Protein AF-A0A7J0E8L2-F1 (afdb_monomer_lite)

Organism: NCBI:txid165716

Structure (mmCIF, N/CA/C/O backbone):
data_AF-A0A7J0E8L2-F1
#
_entry.id   AF-A0A7J0E8L2-F1
#
loop_
_atom_site.group_PDB
_atom_site.id
_atom_site.type_symbol
_atom_site.label_atom_id
_atom_site.label_alt_id
_atom_site.label_comp_id
_atom_site.label_asym_id
_atom_site.label_entity_id
_atom_site.label_seq_id
_atom_site.pdbx_PDB_ins_code
_atom_site.Cartn_x
_atom_site.Cartn_y
_atom_site.Cartn_z
_atom_site.occupancy
_atom_site.B_iso_or_equiv
_atom_site.auth_seq_id
_atom_site.auth_comp_id
_atom_site.auth_asym_id
_atom_site.auth_atom_id
_atom_site.pdbx_PDB_model_num
ATOM 1 N N . MET A 1 1 ? 2.599 -54.108 29.014 1.00 41.62 1 MET A N 1
ATOM 2 C CA . MET A 1 1 ? 2.927 -55.152 28.022 1.00 41.62 1 MET A CA 1
ATOM 3 C C . MET A 1 1 ? 2.814 -54.534 26.643 1.00 41.62 1 MET A C 1
ATOM 5 O O . MET A 1 1 ? 1.719 -54.238 26.191 1.00 41.62 1 MET A O 1
ATOM 9 N N . THR A 1 2 ? 3.959 -54.225 26.049 1.00 40.72 2 THR A N 1
ATOM 10 C CA . THR A 1 2 ? 4.121 -53.669 24.706 1.00 40.72 2 THR A CA 1
ATOM 11 C C . THR A 1 2 ? 3.872 -54.761 23.669 1.00 40.72 2 THR A C 1
ATOM 13 O O . THR A 1 2 ? 4.529 -55.797 23.696 1.00 40.72 2 THR A O 1
ATOM 16 N N . THR A 1 3 ? 2.937 -54.540 22.747 1.00 47.50 3 THR A N 1
ATOM 17 C CA . THR A 1 3 ? 2.797 -55.366 21.542 1.00 47.50 3 THR A CA 1
ATOM 18 C C . THR A 1 3 ? 2.903 -54.466 20.319 1.00 47.50 3 THR A C 1
ATOM 20 O O . THR A 1 3 ? 2.116 -53.550 20.103 1.00 47.50 3 THR A O 1
ATOM 23 N N . VAL A 1 4 ? 3.976 -54.701 19.570 1.00 41.53 4 VAL A N 1
ATOM 24 C CA . VAL A 1 4 ? 4.280 -54.110 18.271 1.00 41.53 4 VAL A CA 1
ATOM 25 C C . VAL A 1 4 ? 3.531 -54.927 17.225 1.00 41.53 4 VAL A C 1
ATOM 27 O O . VAL A 1 4 ? 3.753 -56.131 17.127 1.00 41.53 4 VAL A O 1
ATOM 30 N N . VAL A 1 5 ? 2.677 -54.285 16.429 1.00 46.22 5 VAL A N 1
ATOM 31 C CA . VAL A 1 5 ? 2.064 -54.904 15.247 1.00 46.22 5 VAL A CA 1
ATOM 32 C C . VAL A 1 5 ? 2.490 -54.101 14.026 1.00 46.22 5 VAL A C 1
ATOM 34 O O . VAL A 1 5 ? 2.124 -52.942 13.853 1.00 46.22 5 VAL A O 1
ATOM 37 N N . ARG A 1 6 ? 3.332 -54.731 13.206 1.00 49.03 6 ARG A N 1
ATOM 38 C CA . ARG A 1 6 ? 3.796 -54.246 11.907 1.00 49.03 6 ARG A CA 1
ATOM 39 C C . ARG A 1 6 ? 2.793 -54.747 10.863 1.00 49.03 6 ARG A C 1
ATOM 41 O O . ARG A 1 6 ? 2.625 -55.956 10.735 1.00 49.03 6 ARG A O 1
ATOM 48 N N . ALA A 1 7 ? 2.144 -53.843 10.133 1.00 41.50 7 ALA A N 1
ATOM 49 C CA . ALA A 1 7 ? 1.319 -54.186 8.976 1.00 41.50 7 ALA A CA 1
ATOM 50 C C . ALA A 1 7 ? 1.985 -53.646 7.705 1.00 41.50 7 ALA A C 1
ATOM 52 O O . ALA A 1 7 ? 2.294 -52.462 7.594 1.00 41.50 7 ALA A O 1
ATOM 53 N N . MET A 1 8 ? 2.246 -54.565 6.785 1.00 38.81 8 MET A N 1
ATOM 54 C CA . MET A 1 8 ? 2.852 -54.396 5.471 1.00 38.81 8 MET A CA 1
ATOM 55 C C . MET A 1 8 ? 1.867 -55.005 4.474 1.00 38.81 8 MET A C 1
ATOM 57 O O . MET A 1 8 ? 1.423 -56.121 4.734 1.00 38.81 8 MET A O 1
ATOM 61 N N . ASN A 1 9 ? 1.519 -54.267 3.412 1.00 37.97 9 ASN A N 1
ATOM 62 C CA . ASN A 1 9 ? 0.952 -54.705 2.117 1.00 37.97 9 ASN A CA 1
ATOM 63 C C . ASN A 1 9 ? 0.169 -53.540 1.485 1.00 37.97 9 ASN A C 1
ATOM 65 O O . ASN A 1 9 ? -0.407 -52.742 2.210 1.00 37.97 9 ASN A O 1
ATOM 69 N N . THR A 1 10 ? 0.023 -53.347 0.178 1.00 39.06 10 THR A N 1
ATOM 70 C CA . THR A 1 10 ? 0.635 -53.842 -1.069 1.00 39.06 10 THR A CA 1
ATOM 71 C C . THR A 1 10 ? 0.056 -52.932 -2.157 1.00 39.06 10 THR A C 1
ATOM 73 O O . THR A 1 10 ? -1.049 -52.412 -2.013 1.00 39.06 10 THR A O 1
ATOM 76 N N . CYS A 1 11 ? 0.792 -52.750 -3.248 1.00 37.44 11 CYS A N 1
ATOM 77 C CA . CYS A 1 11 ? 0.349 -52.025 -4.434 1.00 37.44 11 CYS A CA 1
ATOM 78 C C . CYS A 1 11 ? -0.888 -52.663 -5.092 1.00 37.44 11 CYS A C 1
ATOM 80 O O . CYS A 1 11 ? -0.949 -53.883 -5.235 1.00 37.44 11 CYS A O 1
ATOM 82 N N . SER A 1 12 ? -1.786 -51.834 -5.629 1.00 41.59 12 SER A N 1
ATOM 83 C CA . SER A 1 12 ? -2.696 -52.227 -6.710 1.00 41.59 12 SER A CA 1
ATOM 84 C C . SER A 1 12 ? -2.941 -51.046 -7.648 1.00 41.59 12 SER A C 1
ATOM 86 O O . SER A 1 12 ? -3.628 -50.083 -7.315 1.00 41.59 12 SER A O 1
ATOM 88 N N . ILE A 1 13 ? -2.335 -51.157 -8.829 1.00 40.09 13 ILE A N 1
ATOM 89 C CA . ILE A 1 13 ? -2.603 -50.375 -10.032 1.00 40.09 13 ILE A CA 1
ATOM 90 C C . ILE A 1 13 ? -3.954 -50.836 -10.580 1.00 40.09 13 ILE A C 1
ATOM 92 O O . ILE A 1 13 ? -4.098 -52.007 -10.920 1.00 40.09 13 ILE A O 1
ATOM 96 N N . PHE A 1 14 ? -4.899 -49.916 -10.758 1.00 40.97 14 PHE A N 1
ATOM 97 C CA . PHE A 1 14 ? -5.961 -50.080 -11.745 1.00 40.97 14 PHE A CA 1
ATOM 98 C C . PHE A 1 14 ? -6.060 -48.825 -12.604 1.00 40.97 14 PHE A C 1
ATOM 100 O O . PHE A 1 14 ? -6.406 -47.739 -12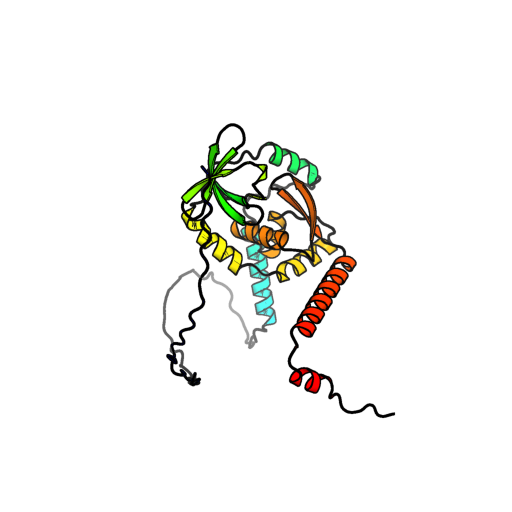.148 1.00 40.97 14 PHE A O 1
ATOM 107 N N . ARG A 1 15 ? -5.720 -49.024 -13.881 1.00 36.09 15 ARG A N 1
ATOM 108 C CA . ARG A 1 15 ? -6.099 -48.172 -15.002 1.00 36.09 15 ARG A CA 1
ATOM 109 C C . ARG A 1 15 ? -7.622 -48.056 -15.033 1.00 36.09 15 ARG A C 1
ATOM 111 O O . ARG A 1 15 ? -8.317 -49.067 -14.954 1.00 36.09 15 ARG A O 1
ATOM 118 N N . SER A 1 16 ? -8.134 -46.858 -15.263 1.00 37.00 16 SER A N 1
ATOM 119 C CA . SER A 1 16 ? -9.434 -46.688 -15.904 1.00 37.00 16 SER A CA 1
ATOM 120 C C . SER A 1 16 ? -9.342 -45.543 -16.895 1.00 37.00 16 SER A C 1
ATOM 122 O O . SER A 1 16 ? -8.974 -44.420 -16.561 1.00 37.00 16 SER A O 1
ATOM 124 N N . ALA A 1 17 ? -9.584 -45.918 -18.145 1.00 39.34 17 ALA A N 1
ATOM 125 C CA . ALA A 1 17 ? -9.662 -45.060 -19.301 1.00 39.34 17 ALA A CA 1
ATOM 126 C C . ALA A 1 17 ? -11.069 -44.467 -19.388 1.00 39.34 17 ALA A C 1
ATOM 128 O O . ALA A 1 17 ? -12.050 -45.206 -19.403 1.00 39.34 17 ALA A O 1
ATOM 129 N N . SER A 1 18 ? -11.154 -43.151 -19.525 1.00 39.53 18 SER A N 1
ATOM 130 C CA . SER A 1 18 ? -12.277 -42.495 -20.188 1.00 39.53 18 SER A CA 1
ATOM 131 C C . SER A 1 18 ? -11.809 -41.145 -20.715 1.00 39.53 18 SER A C 1
ATOM 133 O O . SER A 1 18 ? -11.514 -40.227 -19.952 1.00 39.53 18 SER A O 1
ATOM 135 N N . SER A 1 19 ? -11.699 -41.067 -22.034 1.00 42.66 19 SER A N 1
ATOM 136 C CA . SER A 1 19 ? -11.329 -39.879 -22.792 1.00 42.66 19 SER A CA 1
ATOM 137 C C . SER A 1 19 ? -12.446 -38.829 -22.738 1.00 42.66 19 SER A C 1
ATOM 139 O O . SER A 1 19 ? -13.599 -39.186 -22.984 1.00 42.66 19 SER A O 1
ATOM 141 N N . PRO A 1 20 ? -12.150 -37.541 -22.508 1.00 53.31 20 PRO A N 1
ATOM 142 C CA . PRO A 1 20 ? -13.048 -36.458 -22.888 1.00 53.31 20 PRO A CA 1
ATOM 143 C C . PRO A 1 20 ? -12.834 -36.093 -24.373 1.00 53.31 20 PRO A C 1
ATOM 145 O O . PRO A 1 20 ? -11.697 -36.122 -24.853 1.00 53.31 20 PRO A O 1
ATOM 148 N N . PRO A 1 21 ? -13.893 -35.774 -25.137 1.00 47.38 21 PRO A N 1
ATOM 149 C CA . PRO A 1 21 ? -13.759 -35.442 -26.547 1.00 47.38 21 PRO A CA 1
ATOM 150 C C . PRO A 1 21 ? -13.185 -34.033 -26.739 1.00 47.38 21 PRO A C 1
ATOM 152 O O . PRO A 1 21 ? -13.516 -33.087 -26.027 1.00 47.38 21 PRO A O 1
ATOM 155 N N . LEU A 1 22 ? -12.336 -33.929 -27.759 1.00 38.69 22 LEU A N 1
ATOM 156 C CA . LEU A 1 22 ? -11.733 -32.713 -28.291 1.00 38.69 22 LEU A CA 1
ATOM 157 C C . LEU A 1 22 ? -12.819 -31.709 -28.713 1.00 38.69 22 LEU A C 1
ATOM 159 O O . LEU A 1 22 ? -13.471 -31.884 -29.742 1.00 38.69 22 LEU A O 1
ATOM 163 N N . ALA A 1 23 ? -12.990 -30.637 -27.939 1.00 36.81 23 ALA A N 1
ATOM 164 C CA . ALA A 1 23 ? -13.702 -29.449 -28.388 1.00 36.81 23 ALA A CA 1
ATOM 165 C C . ALA A 1 23 ? -12.735 -28.594 -29.216 1.00 36.81 23 ALA A C 1
ATOM 167 O O . ALA A 1 23 ? -11.860 -27.906 -28.693 1.00 36.81 23 ALA A O 1
ATOM 168 N N . ALA A 1 24 ? -12.880 -28.689 -30.535 1.00 35.84 24 ALA A N 1
ATOM 169 C CA . ALA A 1 24 ? -12.237 -27.805 -31.487 1.00 35.84 24 ALA A CA 1
ATOM 170 C C . ALA A 1 24 ? -12.726 -26.366 -31.264 1.00 35.84 24 ALA A C 1
ATOM 172 O O . ALA A 1 24 ? -13.895 -26.050 -31.489 1.00 35.84 24 ALA A O 1
ATOM 173 N N . PHE A 1 25 ? -11.819 -25.481 -30.855 1.00 34.25 25 PHE A N 1
ATOM 174 C CA . PHE A 1 25 ? -12.031 -24.041 -30.914 1.00 34.25 25 PHE A CA 1
ATOM 175 C C . PHE A 1 25 ? -11.996 -23.601 -32.379 1.00 34.25 25 PHE A C 1
ATOM 177 O O . PHE A 1 25 ? -10.964 -23.216 -32.921 1.00 34.25 25 PHE A O 1
ATOM 184 N N . THR A 1 26 ? -13.142 -23.669 -33.051 1.00 36.97 26 THR A N 1
ATOM 185 C CA . THR A 1 26 ? -13.342 -22.919 -34.288 1.00 36.97 26 THR A CA 1
ATOM 186 C C . THR A 1 26 ? -13.574 -21.459 -33.916 1.00 36.97 26 THR A C 1
ATOM 188 O O . THR A 1 26 ? -14.683 -21.079 -33.536 1.00 36.97 26 THR A O 1
ATOM 191 N N . CYS A 1 27 ? -12.529 -20.638 -34.031 1.00 31.44 27 CYS A N 1
ATOM 192 C CA . CYS A 1 27 ? -12.648 -19.186 -34.115 1.00 31.44 27 CYS A CA 1
ATOM 193 C C . CYS A 1 27 ? -13.563 -18.831 -35.291 1.00 31.44 27 CYS A C 1
ATOM 195 O O . CYS A 1 27 ? -13.142 -18.839 -36.448 1.00 31.44 27 CYS A O 1
ATOM 197 N N . ARG A 1 28 ? -14.827 -18.509 -35.011 1.00 33.12 28 ARG A N 1
ATOM 198 C CA . ARG A 1 28 ? -15.641 -17.745 -35.953 1.00 33.12 28 ARG A CA 1
ATOM 199 C C . ARG A 1 28 ? -15.319 -16.273 -35.739 1.00 33.12 28 ARG A C 1
ATOM 201 O O . ARG A 1 28 ? -15.760 -15.682 -34.760 1.00 33.12 28 ARG A O 1
ATOM 208 N N . LEU A 1 29 ? -14.564 -15.694 -36.672 1.00 33.81 29 LEU A N 1
ATOM 209 C CA . LEU A 1 29 ? -14.559 -14.251 -36.881 1.00 33.81 29 LEU A CA 1
ATOM 210 C C . LEU A 1 29 ? -15.998 -13.812 -37.180 1.00 33.81 29 LEU A C 1
ATOM 212 O O . LEU A 1 29 ? -16.516 -14.044 -38.274 1.00 33.81 29 LEU A O 1
ATOM 216 N N . SER A 1 30 ? -16.648 -13.176 -36.210 1.00 38.69 30 SER A N 1
ATOM 217 C CA . SER A 1 30 ? -17.822 -12.354 -36.468 1.00 38.69 30 SER A CA 1
ATOM 218 C C . SER A 1 30 ? -17.356 -11.058 -37.125 1.00 38.69 30 SER A C 1
ATOM 220 O O . SER A 1 30 ? -16.708 -10.216 -36.505 1.00 38.69 30 SER A O 1
ATOM 222 N N . GLN A 1 31 ? -17.675 -10.938 -38.408 1.00 35.06 31 GLN A N 1
ATOM 223 C CA . GLN A 1 31 ? -17.558 -9.726 -39.203 1.00 35.06 31 GLN A CA 1
ATOM 224 C C . GLN A 1 31 ? -18.396 -8.610 -38.557 1.00 35.06 31 GLN A C 1
ATOM 226 O O . GLN A 1 31 ? -19.618 -8.726 -38.466 1.00 35.06 31 GLN A O 1
ATOM 231 N N . PHE A 1 32 ? -17.758 -7.522 -38.129 1.00 33.97 32 PHE A N 1
ATOM 232 C CA . PHE A 1 32 ? -18.457 -6.283 -37.792 1.00 33.97 32 PHE A CA 1
ATOM 233 C C . PHE A 1 32 ? -18.743 -5.513 -39.087 1.00 33.97 32 PHE A C 1
ATOM 235 O O . PHE A 1 32 ? -17.864 -4.870 -39.657 1.00 33.97 32 PHE A O 1
ATOM 242 N N . GLY A 1 33 ? -19.983 -5.608 -39.572 1.00 37.97 33 GLY A N 1
ATOM 243 C CA . GLY A 1 33 ? -20.552 -4.652 -40.526 1.00 37.97 33 GLY A CA 1
ATOM 244 C C . GLY A 1 33 ? -20.990 -3.363 -39.808 1.00 37.97 33 GLY A C 1
ATOM 245 O O . GLY A 1 33 ? -21.304 -3.408 -38.617 1.00 37.97 33 GLY A O 1
ATOM 246 N N . PRO A 1 34 ? -21.016 -2.203 -40.490 1.00 37.31 34 PRO A N 1
ATOM 247 C CA . PRO A 1 34 ? -21.117 -0.906 -39.834 1.00 37.31 34 PRO A CA 1
ATOM 248 C C . PRO A 1 34 ? -22.558 -0.626 -39.396 1.00 37.31 34 PRO A C 1
ATOM 250 O O . PRO A 1 34 ? -23.465 -0.512 -40.224 1.00 37.31 34 PRO A O 1
ATOM 253 N N . LEU A 1 35 ? -22.776 -0.460 -38.091 1.00 32.62 35 LEU A N 1
ATOM 254 C CA . LEU A 1 35 ? -24.053 0.018 -37.572 1.00 32.62 35 LEU A CA 1
ATOM 255 C C . LEU A 1 35 ? -24.081 1.548 -37.598 1.00 32.62 35 LEU A C 1
ATOM 257 O O . LEU A 1 35 ? -23.342 2.238 -36.899 1.00 32.62 35 LEU A O 1
ATOM 261 N N . ARG A 1 36 ? -24.962 2.063 -38.460 1.00 34.38 36 ARG A N 1
ATOM 262 C CA . ARG A 1 36 ? -25.347 3.471 -38.567 1.00 34.38 36 ARG A CA 1
ATOM 263 C C . ARG A 1 36 ? -25.908 3.960 -37.233 1.00 34.38 36 ARG A C 1
ATOM 265 O O . ARG A 1 36 ? -26.948 3.477 -36.791 1.00 34.38 36 ARG A O 1
ATOM 272 N N . CYS A 1 37 ? -25.281 4.976 -36.652 1.00 28.41 37 CYS A N 1
ATOM 273 C CA . CYS A 1 37 ? -25.853 5.701 -35.528 1.00 28.41 37 CYS A CA 1
ATOM 274 C C . CYS A 1 37 ? -26.913 6.677 -36.062 1.00 28.41 37 CYS A C 1
ATOM 276 O O . CYS A 1 37 ? -26.595 7.648 -36.753 1.00 28.41 37 CYS A O 1
ATOM 278 N N . ARG A 1 38 ? -28.192 6.378 -35.806 1.00 30.27 38 ARG A N 1
ATOM 279 C CA . ARG A 1 38 ? -29.318 7.267 -36.104 1.00 30.27 38 ARG A CA 1
ATOM 280 C C . ARG A 1 38 ? -29.710 7.991 -34.815 1.00 30.27 38 ARG A C 1
ATOM 282 O O . ARG A 1 38 ? -30.052 7.362 -33.824 1.00 30.27 38 ARG A O 1
ATOM 289 N N . SER A 1 39 ? -29.615 9.314 -34.894 1.00 33.12 39 SER A N 1
ATOM 290 C CA . SER A 1 39 ? -30.100 10.348 -33.973 1.00 33.12 39 SER A CA 1
ATOM 291 C C . SER A 1 39 ? -31.440 10.041 -33.288 1.00 33.12 39 SER A C 1
ATOM 293 O O . SER A 1 39 ? -32.363 9.611 -33.979 1.00 33.12 39 SER A O 1
ATOM 295 N N . SER A 1 40 ? -31.562 10.387 -31.994 1.00 36.72 40 SER A N 1
ATOM 296 C CA . SER A 1 40 ? -32.552 11.374 -31.504 1.00 36.72 40 SER A CA 1
ATOM 297 C C . SER A 1 40 ? -32.507 11.575 -29.971 1.00 36.72 40 SER A C 1
ATOM 299 O O . SER A 1 40 ? -32.654 10.596 -29.249 1.00 36.72 40 SER A O 1
ATOM 301 N N . SER A 1 41 ? -32.352 12.845 -29.536 1.00 32.31 41 SER A N 1
ATOM 302 C CA . SER A 1 41 ? -33.068 13.596 -28.459 1.00 32.31 41 SER A CA 1
ATOM 303 C C . SER A 1 41 ? -33.407 12.914 -27.116 1.00 32.31 41 SER A C 1
ATOM 305 O O . SER A 1 41 ? -33.887 11.797 -27.104 1.00 32.31 41 SER A O 1
ATOM 307 N N . ASN A 1 42 ? -33.413 13.533 -25.932 1.00 35.25 42 ASN A N 1
ATOM 308 C CA . ASN A 1 42 ? -33.347 14.915 -25.443 1.00 35.25 42 ASN A CA 1
ATOM 309 C C . ASN A 1 42 ? -33.260 14.784 -23.907 1.00 35.25 42 ASN A C 1
ATOM 311 O O . ASN A 1 42 ? -34.136 14.144 -23.334 1.00 35.25 42 ASN A O 1
ATOM 315 N N . LEU A 1 43 ? -32.318 15.438 -23.228 1.00 35.66 43 LEU A N 1
ATOM 316 C CA . LEU A 1 43 ? -32.478 15.799 -21.813 1.00 35.66 43 LEU A CA 1
ATOM 317 C C . LEU A 1 43 ? -31.923 17.211 -21.637 1.00 35.66 43 LEU A C 1
ATOM 319 O O . LEU A 1 43 ? -30.734 17.465 -21.807 1.00 35.66 43 LEU A O 1
ATOM 323 N N . GLY A 1 44 ? -32.848 18.144 -21.429 1.00 35.81 44 GLY A N 1
ATOM 324 C CA . GLY A 1 44 ? -32.578 19.568 -21.391 1.00 35.81 44 GLY A CA 1
ATOM 325 C C . GLY A 1 44 ? -31.975 20.008 -20.066 1.00 35.81 44 GLY A C 1
ATOM 326 O O . GLY A 1 44 ? -32.479 19.666 -19.003 1.00 35.81 44 GLY A O 1
ATOM 327 N N . PHE A 1 45 ? -30.976 20.877 -20.159 1.00 35.75 45 PHE A N 1
ATOM 328 C CA . PHE A 1 45 ? -30.719 21.886 -19.146 1.00 35.75 45 PHE A CA 1
ATOM 329 C C . PHE A 1 45 ? -30.698 23.248 -19.829 1.00 35.75 45 PHE A C 1
ATOM 331 O O . PHE A 1 45 ? -29.933 23.514 -20.754 1.00 35.75 45 PHE A O 1
ATOM 338 N N . ARG A 1 46 ? -31.633 24.088 -19.396 1.00 36.91 46 ARG A N 1
ATOM 339 C CA . ARG A 1 46 ? -31.839 25.460 -19.843 1.00 36.91 46 ARG A CA 1
ATOM 340 C C . ARG A 1 46 ? -31.018 26.349 -18.911 1.00 36.91 46 ARG A C 1
ATOM 342 O O . ARG A 1 46 ? -31.331 26.411 -17.728 1.00 36.91 46 ARG A O 1
ATOM 349 N N . SER A 1 47 ? -30.004 27.031 -19.432 1.00 38.84 47 SER A N 1
ATOM 350 C CA . SER A 1 47 ? -29.334 28.135 -18.734 1.00 38.84 47 SER A CA 1
ATOM 351 C C . SER A 1 47 ? -29.373 29.378 -19.631 1.00 38.84 47 SER A C 1
ATOM 353 O O . SER A 1 47 ? -29.252 29.227 -20.851 1.00 38.84 47 SER A O 1
ATOM 355 N N . PRO A 1 48 ? -29.641 30.582 -19.095 1.00 44.34 48 PRO A N 1
ATOM 356 C CA . PRO A 1 48 ? -29.874 31.759 -19.914 1.00 44.34 48 PRO A CA 1
ATOM 357 C C . PRO A 1 48 ? -28.556 32.331 -20.443 1.00 44.34 48 PRO A C 1
ATOM 359 O O . PRO A 1 48 ? -27.590 32.511 -19.709 1.00 44.34 48 PRO A O 1
ATOM 362 N N . ILE A 1 49 ? -28.557 32.618 -21.743 1.00 35.78 49 ILE A N 1
ATOM 363 C CA . ILE A 1 49 ? -27.501 33.328 -22.459 1.00 35.78 49 ILE A CA 1
ATOM 364 C C . ILE A 1 49 ? -27.621 34.815 -22.131 1.00 35.78 49 ILE A C 1
ATOM 366 O O . ILE A 1 49 ? -28.664 35.425 -22.384 1.00 35.78 49 ILE A O 1
ATOM 370 N N . ASP A 1 50 ? -26.540 35.375 -21.595 1.00 30.25 50 ASP A N 1
ATOM 371 C CA . ASP A 1 50 ? -26.324 36.812 -21.516 1.00 30.25 50 ASP A CA 1
ATOM 372 C C . ASP A 1 50 ? -25.935 37.364 -22.897 1.00 30.25 50 ASP A C 1
ATOM 374 O O . ASP A 1 50 ? -25.304 36.696 -23.722 1.00 30.25 50 ASP A O 1
ATOM 378 N N . ARG A 1 51 ? -26.400 38.575 -23.179 1.00 35.34 51 ARG A N 1
ATOM 379 C CA . ARG A 1 51 ? -26.486 39.178 -24.511 1.00 35.34 51 ARG A CA 1
ATOM 380 C C . ARG A 1 51 ? -25.341 40.173 -24.714 1.00 35.34 51 ARG A C 1
ATOM 382 O O . ARG A 1 51 ? -25.224 41.091 -23.912 1.00 35.34 51 ARG A O 1
ATOM 389 N N . ASN A 1 52 ? -24.598 40.013 -25.822 1.00 32.69 52 ASN A N 1
ATOM 390 C CA . ASN A 1 52 ? -23.727 40.962 -26.570 1.00 32.69 52 ASN A CA 1
ATOM 391 C C . ASN A 1 52 ? -22.381 40.276 -26.918 1.00 32.69 52 ASN A C 1
ATOM 393 O O . ASN A 1 52 ? -21.820 39.598 -26.074 1.00 32.69 52 ASN A O 1
ATOM 397 N N . CYS A 1 53 ? -21.788 40.324 -28.117 1.00 33.19 53 CYS A N 1
ATOM 398 C CA . CYS A 1 53 ? -21.864 41.250 -29.247 1.00 33.19 53 CYS A CA 1
ATOM 399 C C . CYS A 1 53 ? -21.843 40.501 -30.597 1.00 33.19 53 CYS A C 1
ATOM 401 O O . CYS A 1 53 ? -21.172 39.485 -30.763 1.00 33.19 53 CYS A O 1
ATOM 403 N N . LEU A 1 54 ? -22.533 41.079 -31.580 1.00 37.69 54 LEU A N 1
ATOM 404 C CA . LEU A 1 54 ? -22.359 40.828 -33.012 1.00 37.69 54 LEU A CA 1
ATOM 405 C C . LEU A 1 54 ? -21.021 41.408 -33.494 1.00 37.69 54 LEU A C 1
ATOM 407 O O . LEU A 1 54 ? -20.746 42.563 -33.180 1.00 37.69 54 LEU A O 1
ATOM 411 N N . LEU A 1 55 ? -20.270 40.655 -34.309 1.00 34.69 55 LEU A N 1
ATOM 412 C CA . LEU A 1 55 ? -19.757 41.056 -35.637 1.00 34.69 55 LEU A CA 1
ATOM 413 C C . LEU A 1 55 ? -18.646 40.107 -36.126 1.00 34.69 55 LEU A C 1
ATOM 415 O O . LEU A 1 55 ? -17.565 40.059 -35.556 1.00 34.69 55 LEU A O 1
ATOM 419 N N . GLY A 1 56 ? -18.897 39.469 -37.272 1.00 30.78 56 GLY A N 1
ATOM 420 C CA . GLY A 1 56 ? -17.937 39.505 -38.377 1.00 30.78 56 GLY A CA 1
ATOM 421 C C . GLY A 1 56 ? -16.946 38.348 -38.543 1.00 30.78 56 GLY A C 1
ATOM 422 O O . GLY A 1 56 ? -15.982 38.217 -37.807 1.00 30.78 56 GLY A O 1
ATOM 423 N N . HIS A 1 57 ? -17.125 37.676 -39.681 1.00 34.28 57 HIS A N 1
ATOM 424 C CA . HIS A 1 57 ? -16.146 36.956 -40.499 1.00 34.28 57 HIS A CA 1
ATOM 425 C C . HIS A 1 57 ? -15.765 35.509 -40.168 1.00 34.28 57 HIS A C 1
ATOM 427 O O . HIS A 1 57 ? -15.332 35.138 -39.085 1.00 34.28 57 HIS A O 1
ATOM 433 N N . GLY A 1 58 ? -15.951 34.687 -41.206 1.00 43.00 58 GLY A N 1
ATOM 434 C CA . GLY A 1 58 ? -15.716 33.260 -41.216 1.00 43.00 58 GLY A CA 1
ATOM 435 C C . GLY A 1 58 ? -14.243 32.891 -41.121 1.00 43.00 58 GLY A C 1
ATOM 436 O O . GLY A 1 58 ? -13.368 33.518 -41.708 1.00 43.00 58 GLY A O 1
ATOM 437 N N . GLY A 1 59 ? -14.017 31.791 -40.422 1.00 34.31 59 GLY A N 1
ATOM 438 C CA . GLY A 1 59 ? -12.785 31.032 -40.432 1.00 34.31 59 GLY A CA 1
ATOM 439 C C . GLY A 1 59 ? -13.150 29.619 -40.021 1.00 34.31 59 GLY A C 1
ATOM 440 O O . GLY A 1 59 ? -13.697 29.407 -38.941 1.00 34.31 59 GLY A O 1
ATOM 441 N N . VAL A 1 60 ? -12.909 28.661 -40.910 1.00 45.03 60 VAL A N 1
ATOM 442 C CA . VAL A 1 60 ? -12.959 27.233 -40.597 1.00 45.03 60 VAL A CA 1
ATOM 443 C C . VAL A 1 60 ? -11.952 27.004 -39.472 1.00 45.03 60 VAL A C 1
ATOM 445 O O . VAL A 1 60 ? -10.746 27.001 -39.706 1.00 45.03 60 VAL A O 1
ATOM 448 N N . ARG A 1 61 ? -12.429 26.902 -38.229 1.00 44.00 61 ARG A N 1
ATOM 449 C CA . ARG A 1 61 ? -11.567 26.634 -37.080 1.00 44.00 61 ARG A CA 1
ATOM 450 C C . ARG A 1 61 ? -11.343 25.132 -37.028 1.00 44.00 61 ARG A C 1
ATOM 452 O O . ARG A 1 61 ? -12.121 24.395 -36.431 1.00 44.00 61 ARG A O 1
ATOM 459 N N . SER A 1 62 ? -10.299 24.679 -37.712 1.00 44.41 62 SER A N 1
ATOM 460 C CA . SER A 1 62 ? -9.727 23.360 -37.477 1.00 44.41 62 SER A CA 1
ATOM 461 C C . SER A 1 62 ? -9.335 23.292 -36.002 1.00 44.41 62 SER A C 1
ATOM 463 O O . SER A 1 62 ? -8.400 23.966 -35.572 1.00 44.41 62 SER A O 1
ATOM 465 N N . TYR A 1 63 ? -10.093 22.539 -35.208 1.00 47.12 63 TYR A N 1
ATOM 466 C CA . TYR A 1 63 ? -9.729 22.242 -33.830 1.00 47.12 63 TYR A CA 1
ATOM 467 C C . TYR A 1 63 ? -8.494 21.341 -33.881 1.00 47.12 63 TYR A C 1
ATOM 469 O O . TYR A 1 63 ? -8.595 20.147 -34.157 1.00 47.12 63 TYR A O 1
ATOM 477 N N . SER A 1 64 ? -7.311 21.934 -33.706 1.00 56.69 64 SER A N 1
ATOM 478 C CA . SER A 1 64 ? -6.085 21.164 -33.508 1.00 56.69 64 SER A CA 1
ATOM 479 C C . SER A 1 64 ? -6.255 20.342 -32.236 1.00 56.69 64 SER A C 1
ATOM 481 O O . SER A 1 64 ? -6.649 20.881 -31.200 1.00 56.69 64 SER A O 1
ATOM 483 N N . VAL A 1 65 ? -5.940 19.048 -32.308 1.00 51.47 65 VAL A N 1
ATOM 484 C CA . VAL A 1 65 ? -5.938 18.127 -31.159 1.00 51.47 65 VAL A CA 1
ATOM 485 C C . VAL A 1 65 ? -5.119 18.709 -29.999 1.00 51.47 65 VAL A C 1
ATOM 487 O O . VAL A 1 65 ? -5.481 18.521 -28.844 1.00 51.47 65 VAL A O 1
ATOM 490 N N . GLN A 1 66 ? -4.093 19.513 -30.297 1.00 52.50 66 GLN A N 1
ATOM 491 C CA . GLN A 1 66 ? -3.279 20.218 -29.302 1.00 52.50 66 GLN A CA 1
ATOM 492 C C . GLN A 1 66 ? -4.096 21.186 -28.435 1.00 52.50 66 GLN A C 1
ATOM 494 O O . GLN A 1 66 ? -3.901 21.216 -27.230 1.00 52.50 66 GLN A O 1
ATOM 499 N N . SER A 1 67 ? -5.069 21.905 -29.005 1.00 72.62 67 SER A N 1
ATOM 500 C CA . SER A 1 67 ? -5.926 22.825 -28.241 1.00 72.62 67 SER A CA 1
ATOM 501 C C . SER A 1 67 ? -6.901 22.077 -27.330 1.00 72.62 67 SER A C 1
ATOM 503 O O . SER A 1 67 ? -7.234 22.564 -26.252 1.00 72.62 67 SER A O 1
ATOM 505 N N . LEU A 1 68 ? -7.348 20.887 -27.742 1.00 73.06 68 LEU A N 1
ATOM 506 C CA . LEU A 1 68 ? -8.209 20.045 -26.915 1.00 73.06 68 LEU A CA 1
ATOM 507 C C . LEU A 1 68 ? -7.414 19.425 -25.764 1.00 73.06 68 LEU A C 1
ATOM 509 O O . LEU A 1 68 ? -7.891 19.429 -24.635 1.00 73.06 68 LEU A O 1
ATOM 513 N N . VAL A 1 69 ? -6.184 18.976 -26.030 1.00 69.94 69 VAL A N 1
ATOM 514 C CA . VAL A 1 69 ? -5.260 18.511 -24.988 1.00 69.94 69 VAL A CA 1
ATOM 515 C C . VAL A 1 69 ? -4.943 19.643 -24.011 1.00 69.94 69 VAL A C 1
ATOM 517 O O . VAL A 1 69 ? -5.076 19.436 -22.814 1.00 69.94 69 VAL A O 1
ATOM 520 N N . GLU A 1 70 ? -4.626 20.851 -24.484 1.00 69.62 70 GLU A N 1
ATOM 521 C CA . GLU A 1 70 ? -4.394 22.013 -23.611 1.00 69.62 70 GLU A CA 1
ATOM 522 C C . GLU A 1 70 ? -5.622 22.355 -22.759 1.00 69.62 70 GLU A C 1
ATOM 524 O O . GLU A 1 70 ? -5.482 22.575 -21.562 1.00 69.62 70 GLU A O 1
ATOM 529 N N . THR A 1 71 ? -6.827 22.314 -23.334 1.00 77.31 71 THR A N 1
ATOM 530 C CA . THR A 1 71 ? -8.070 22.602 -22.597 1.00 77.31 71 THR A CA 1
ATOM 531 C C . THR A 1 71 ? -8.357 21.538 -21.536 1.00 77.31 71 THR A C 1
ATOM 533 O O . THR A 1 71 ? -8.715 21.872 -20.412 1.00 77.31 71 THR A O 1
ATOM 536 N N . VAL A 1 72 ? -8.171 20.253 -21.861 1.00 76.44 72 VAL A N 1
ATOM 537 C CA . VAL A 1 72 ? -8.354 19.153 -20.900 1.00 76.44 72 VAL A CA 1
ATOM 538 C C . VAL A 1 72 ? -7.287 19.210 -19.808 1.00 76.44 72 VAL A C 1
ATOM 540 O O . VAL A 1 72 ? -7.602 19.008 -18.638 1.00 76.44 72 VAL A O 1
ATOM 543 N N . MET A 1 73 ? -6.042 19.542 -20.153 1.00 77.94 73 MET A N 1
ATOM 544 C CA . MET A 1 73 ? -4.975 19.763 -19.175 1.00 77.94 73 MET A CA 1
ATOM 545 C C . MET A 1 73 ? -5.301 20.950 -18.264 1.00 77.94 73 MET A C 1
ATOM 547 O O . MET A 1 73 ? -5.123 20.853 -17.051 1.00 77.94 73 MET A O 1
ATOM 551 N N . GLU A 1 74 ? -5.838 22.042 -18.806 1.00 76.00 74 GLU A N 1
ATOM 552 C CA . GLU A 1 74 ? -6.254 23.212 -18.033 1.00 76.00 74 GLU A CA 1
ATOM 553 C C . GLU A 1 74 ? -7.464 22.910 -17.132 1.00 76.00 74 GLU A C 1
ATOM 555 O O . GLU A 1 74 ? -7.477 23.321 -15.970 1.00 76.00 74 GLU A O 1
ATOM 560 N N . GLU A 1 75 ? -8.431 22.111 -17.594 1.00 74.69 75 GLU A N 1
ATOM 561 C CA . GLU A 1 75 ? -9.540 21.618 -16.770 1.00 74.69 75 GLU A CA 1
ATOM 562 C C . GLU A 1 75 ? -9.074 20.650 -15.673 1.00 74.69 75 GLU A C 1
ATOM 564 O O . GLU A 1 75 ? -9.523 20.782 -14.536 1.00 74.69 75 GLU A O 1
ATOM 569 N N . LEU A 1 76 ? -8.140 19.733 -15.951 1.00 70.19 76 LEU A N 1
ATOM 570 C CA . LEU A 1 76 ? -7.545 18.849 -14.940 1.00 70.19 76 LEU A CA 1
ATOM 571 C C . LEU A 1 76 ? -6.742 19.645 -13.906 1.00 70.19 76 LEU A C 1
ATOM 573 O O . LEU A 1 76 ? -6.882 19.416 -12.705 1.00 70.19 76 LEU A O 1
ATOM 577 N N . HIS A 1 77 ? -5.956 20.635 -14.335 1.00 58.34 77 HIS A N 1
ATOM 578 C CA . HIS A 1 77 ? -5.279 21.558 -13.425 1.00 58.34 77 HIS A CA 1
ATOM 579 C C . HIS A 1 77 ? -6.275 22.395 -12.609 1.00 58.34 77 HIS A C 1
ATOM 581 O O . HIS A 1 77 ? -6.043 22.648 -11.424 1.00 58.34 77 HIS A O 1
ATOM 587 N N . ALA A 1 78 ? -7.400 22.807 -13.197 1.00 66.12 78 ALA A N 1
ATOM 588 C CA . ALA A 1 78 ? -8.455 23.524 -12.491 1.00 66.12 78 ALA A CA 1
ATOM 589 C C . ALA A 1 78 ? -9.208 22.622 -11.502 1.00 66.12 78 ALA A C 1
ATOM 591 O O . ALA A 1 78 ? -9.539 23.077 -10.410 1.00 66.12 78 ALA A O 1
ATOM 592 N N . LEU A 1 79 ? -9.442 21.351 -11.834 1.00 56.81 79 LEU A N 1
ATOM 593 C CA . LEU A 1 79 ? -10.026 20.356 -10.936 1.00 56.81 79 LEU A CA 1
ATOM 594 C C . LEU A 1 79 ? -9.081 20.039 -9.775 1.00 56.81 79 LEU A C 1
ATOM 596 O O . LEU A 1 79 ? -9.537 20.038 -8.635 1.00 56.81 79 LEU A O 1
ATOM 600 N N . ARG A 1 80 ? -7.770 19.912 -10.023 1.00 58.59 80 ARG A N 1
ATOM 601 C CA . ARG A 1 80 ? -6.743 19.821 -8.967 1.00 58.59 80 ARG A CA 1
ATOM 602 C C . ARG A 1 80 ? -6.767 21.049 -8.047 1.00 58.59 80 ARG A C 1
ATOM 604 O O . ARG A 1 80 ? -6.734 20.913 -6.830 1.00 58.59 80 ARG A O 1
ATOM 611 N N . LYS A 1 81 ? -6.941 22.257 -8.598 1.00 56.75 81 LYS A N 1
ATOM 612 C CA . LYS A 1 81 ? -7.089 23.492 -7.799 1.00 56.75 81 LYS A CA 1
ATOM 613 C C . LYS A 1 81 ? -8.425 23.593 -7.050 1.00 56.75 81 LYS A C 1
ATOM 615 O O . LYS A 1 81 ? -8.465 24.174 -5.970 1.00 56.75 81 LYS A O 1
ATOM 620 N N . ARG A 1 82 ? -9.521 23.053 -7.597 1.00 52.03 82 ARG A N 1
ATOM 621 C CA . ARG A 1 82 ? -10.867 23.092 -6.988 1.00 52.03 82 ARG A CA 1
ATOM 622 C C . ARG A 1 82 ? -11.088 21.984 -5.952 1.00 52.03 82 ARG A C 1
ATOM 624 O O . ARG A 1 82 ? -11.812 22.223 -4.989 1.00 52.03 82 ARG A O 1
ATOM 631 N N . LYS A 1 83 ? -10.445 20.817 -6.096 1.00 43.88 83 LYS A N 1
ATOM 632 C CA . LYS A 1 83 ? -10.445 19.740 -5.085 1.00 43.88 83 LYS A CA 1
ATOM 633 C C . LYS A 1 83 ? -9.537 20.080 -3.884 1.00 43.88 83 LYS A C 1
ATOM 635 O O . LYS A 1 83 ? -9.718 19.514 -2.816 1.00 43.88 83 LYS A O 1
ATOM 640 N N . GLY A 1 84 ? -8.696 21.116 -4.001 1.00 45.06 84 GLY A N 1
ATOM 641 C CA . GLY A 1 84 ? -7.913 21.717 -2.909 1.00 45.06 84 GLY A CA 1
ATOM 642 C C . GLY A 1 84 ? -8.703 22.519 -1.857 1.00 45.06 84 GLY A C 1
ATOM 643 O O . GLY A 1 84 ? -8.100 23.186 -1.018 1.00 45.06 84 GLY A O 1
ATOM 644 N N . ILE A 1 85 ? -10.042 22.476 -1.858 1.00 40.66 85 ILE A N 1
ATOM 645 C CA . ILE A 1 85 ? -10.872 23.072 -0.795 1.00 40.66 85 ILE A CA 1
ATOM 646 C C . ILE A 1 85 ? -11.282 21.986 0.209 1.00 40.66 85 ILE A C 1
ATOM 648 O O . ILE A 1 85 ? -12.458 21.734 0.458 1.00 40.66 85 ILE A O 1
ATOM 652 N N . ARG A 1 86 ? -10.281 21.352 0.820 1.00 42.69 86 ARG A N 1
ATOM 653 C CA . ARG A 1 86 ? -10.360 20.846 2.193 1.00 42.69 86 ARG A CA 1
ATOM 654 C C . ARG A 1 86 ? -9.049 21.211 2.889 1.00 42.69 86 ARG A C 1
ATOM 656 O O . ARG A 1 86 ? -7.989 20.730 2.529 1.00 42.69 86 ARG A O 1
ATOM 663 N N . ALA A 1 87 ? -9.170 22.146 3.832 1.00 35.50 87 ALA A N 1
ATOM 664 C CA . ALA A 1 87 ? -8.167 22.580 4.804 1.00 35.50 87 ALA A CA 1
ATOM 665 C C . ALA A 1 87 ? -6.732 22.811 4.278 1.00 35.50 87 ALA A C 1
ATOM 667 O O . ALA A 1 87 ? -5.809 22.071 4.603 1.00 35.50 87 ALA A O 1
ATOM 668 N N . SER A 1 88 ? -6.503 23.951 3.613 1.00 39.25 88 SER A N 1
ATOM 669 C CA . SER A 1 88 ? -5.181 24.590 3.646 1.00 39.25 88 SER A CA 1
ATOM 670 C C . SER A 1 88 ? -4.933 25.112 5.066 1.00 39.25 88 SER A C 1
ATOM 672 O O . SER A 1 88 ? -5.157 26.281 5.382 1.00 39.25 88 SER A O 1
ATOM 674 N N . VAL A 1 89 ? -4.495 24.227 5.963 1.00 42.00 89 VAL A N 1
ATOM 675 C CA . VAL A 1 89 ? -3.677 24.673 7.084 1.00 42.00 89 VAL A CA 1
ATOM 676 C C . VAL A 1 89 ? -2.349 25.037 6.449 1.00 42.00 89 VAL A C 1
ATOM 678 O O . VAL A 1 89 ? -1.599 24.176 6.002 1.00 42.00 89 VAL A O 1
ATOM 681 N N . LYS A 1 90 ? -2.098 26.341 6.347 1.00 41.62 90 LYS A N 1
ATOM 682 C CA . LYS A 1 90 ? -0.807 26.926 5.999 1.00 41.62 90 LYS A CA 1
ATOM 683 C C . LYS A 1 90 ? 0.224 26.479 7.043 1.00 41.62 90 LYS A C 1
ATOM 685 O O . LYS A 1 90 ? 0.551 27.227 7.960 1.00 41.62 90 LYS A O 1
ATOM 690 N N . MET A 1 91 ? 0.703 25.243 6.926 1.00 36.84 91 MET A N 1
ATOM 691 C CA . MET A 1 91 ? 1.879 24.756 7.625 1.00 36.84 91 MET A CA 1
ATOM 692 C C . MET A 1 91 ? 3.061 25.405 6.922 1.00 36.84 91 MET A C 1
ATOM 694 O O . MET A 1 91 ? 3.494 24.984 5.852 1.00 36.84 91 MET A O 1
ATOM 698 N N . GLY A 1 92 ? 3.533 26.513 7.493 1.00 31.83 92 GLY A N 1
ATOM 699 C CA . GLY A 1 92 ? 4.882 26.965 7.209 1.00 31.83 92 GLY A CA 1
ATOM 700 C C . GLY A 1 92 ? 5.824 25.789 7.432 1.00 31.83 92 GLY A C 1
ATOM 701 O O . GLY A 1 92 ? 5.680 25.085 8.430 1.00 31.83 92 GLY A O 1
ATOM 702 N N . LEU A 1 93 ? 6.727 25.592 6.475 1.00 41.59 93 LEU A N 1
ATOM 703 C CA . LEU A 1 93 ? 7.845 24.661 6.497 1.00 41.59 93 LEU A CA 1
ATOM 704 C C . LEU A 1 93 ? 8.524 24.684 7.876 1.00 41.59 93 LEU A C 1
ATOM 706 O O . LEU A 1 93 ? 9.397 25.502 8.157 1.00 41.59 93 LEU A O 1
ATOM 710 N N . LYS A 1 94 ? 8.063 23.804 8.756 1.00 28.81 94 LYS A N 1
ATOM 711 C CA . LYS A 1 94 ? 8.717 23.409 9.991 1.00 28.81 94 LYS A CA 1
ATOM 712 C C . LYS A 1 94 ? 9.032 21.943 9.782 1.00 28.81 94 LYS A C 1
ATOM 714 O O . LYS A 1 94 ? 8.135 21.185 9.432 1.00 28.81 94 LYS A O 1
ATOM 719 N N . SER A 1 95 ? 10.322 21.632 9.883 1.00 37.97 95 SER A N 1
ATOM 720 C CA . SER A 1 95 ? 10.917 20.298 9.964 1.00 37.97 95 SER A CA 1
ATOM 721 C C . SER A 1 95 ? 9.878 19.181 10.092 1.00 37.97 95 SER A C 1
ATOM 723 O O . SER A 1 95 ? 9.205 19.090 11.122 1.00 37.97 95 SER A O 1
ATOM 725 N N . SER A 1 96 ? 9.755 18.346 9.054 1.00 49.53 96 SER A N 1
ATOM 726 C CA . SER A 1 96 ? 8.809 17.223 9.020 1.00 49.53 96 SER A CA 1
ATOM 727 C C . SER A 1 96 ? 8.929 16.338 10.276 1.00 49.53 96 SER A C 1
ATOM 729 O O . SER A 1 96 ? 7.925 15.829 10.755 1.00 49.53 96 SER A O 1
ATOM 731 N N . GLY A 1 97 ? 10.102 16.295 10.921 1.00 45.72 97 GLY A N 1
ATOM 732 C CA . GLY A 1 97 ? 10.319 15.563 12.169 1.00 45.72 97 GLY A CA 1
ATOM 733 C C . GLY A 1 97 ? 9.539 16.055 13.399 1.00 45.72 97 GLY A C 1
ATOM 734 O O . GLY A 1 97 ? 9.186 15.233 14.233 1.00 45.72 97 GLY A O 1
ATOM 735 N N . GLU A 1 98 ? 9.218 17.349 13.536 1.00 40.97 98 GLU A N 1
ATOM 736 C CA . GLU A 1 98 ? 8.698 17.897 14.811 1.00 40.97 98 GLU A CA 1
ATOM 737 C C . GLU A 1 98 ? 7.164 17.777 14.948 1.00 40.97 98 GLU A C 1
ATOM 739 O O . GLU A 1 98 ? 6.640 17.679 16.052 1.00 40.97 98 GLU A O 1
ATOM 744 N N . LEU A 1 99 ? 6.420 17.724 13.834 1.00 42.75 99 LEU A N 1
ATOM 745 C CA . LEU A 1 99 ? 4.951 17.561 13.838 1.00 42.75 99 LEU A CA 1
ATOM 746 C C . LEU A 1 99 ? 4.524 16.080 13.851 1.00 42.75 99 LEU A C 1
ATOM 748 O O . LEU A 1 99 ? 3.396 15.748 14.218 1.00 42.75 99 LEU A O 1
ATOM 752 N N . ILE A 1 100 ? 5.432 15.186 13.449 1.00 48.81 100 ILE A N 1
ATOM 753 C CA . ILE A 1 100 ? 5.202 13.739 13.371 1.00 48.81 100 ILE A CA 1
ATOM 754 C C . ILE A 1 100 ? 5.249 13.093 14.763 1.00 48.81 100 ILE A C 1
ATOM 756 O O . ILE A 1 100 ? 4.469 12.181 15.039 1.00 48.81 100 ILE A O 1
ATOM 760 N N . GLU A 1 101 ? 6.096 13.584 15.670 1.00 43.91 101 GLU A N 1
ATOM 761 C CA . GLU A 1 101 ? 6.203 13.036 17.031 1.00 43.91 101 GLU A CA 1
ATOM 762 C C . GLU A 1 101 ? 4.904 13.216 17.842 1.00 43.91 101 GLU A C 1
ATOM 764 O O . GLU A 1 101 ? 4.455 12.279 18.503 1.00 43.91 101 GLU A O 1
ATOM 769 N N . ASP A 1 102 ? 4.209 14.347 17.687 1.00 43.19 102 ASP A N 1
ATOM 770 C CA . ASP A 1 102 ? 2.982 14.651 18.440 1.00 43.19 102 ASP A CA 1
ATOM 771 C C . ASP A 1 102 ? 1.745 13.836 18.012 1.00 43.19 102 ASP A C 1
ATOM 773 O O . ASP A 1 102 ? 0.829 13.627 18.818 1.00 43.19 102 ASP A O 1
ATOM 777 N N . LYS A 1 103 ? 1.689 13.361 16.758 1.00 48.97 103 LYS A N 1
ATOM 778 C CA . LYS A 1 103 ? 0.585 12.508 16.274 1.00 48.97 103 LYS A CA 1
ATOM 779 C C . LYS A 1 103 ? 0.755 11.044 16.688 1.00 48.97 103 LYS A C 1
ATOM 781 O O . LYS A 1 103 ? -0.240 10.363 16.937 1.00 48.97 103 LYS A O 1
ATOM 786 N N . LEU A 1 104 ? 1.995 10.562 16.773 1.00 49.16 104 LEU A N 1
ATOM 787 C CA . LEU A 1 104 ? 2.298 9.137 16.936 1.00 49.16 104 LEU A CA 1
ATOM 788 C C . LEU A 1 104 ? 2.231 8.656 18.387 1.00 49.16 104 LEU A C 1
ATOM 790 O O . LEU A 1 104 ? 1.793 7.534 18.630 1.00 49.16 104 LEU A O 1
ATOM 794 N N . ASP A 1 105 ? 2.535 9.511 19.363 1.00 44.78 105 ASP A N 1
ATOM 795 C CA . ASP A 1 105 ? 2.399 9.139 20.779 1.00 44.78 105 ASP A CA 1
ATOM 796 C C . ASP A 1 105 ? 0.931 9.085 21.255 1.00 44.78 105 ASP A C 1
ATOM 798 O O . ASP A 1 105 ? 0.650 8.688 22.391 1.00 44.78 105 ASP A O 1
ATOM 802 N N . LYS A 1 106 ? -0.033 9.467 20.399 1.00 51.28 106 LYS A N 1
ATOM 803 C CA . LYS A 1 106 ? -1.459 9.586 20.758 1.00 51.28 106 LYS A CA 1
ATOM 804 C C . LYS A 1 106 ? -2.457 9.056 19.733 1.00 51.28 106 LYS A C 1
ATOM 806 O O . LYS A 1 106 ? -3.657 9.196 19.979 1.00 51.28 106 LYS A O 1
ATOM 811 N N . GLN A 1 107 ? -2.044 8.414 18.639 1.00 57.84 107 GLN A N 1
ATOM 812 C CA . GLN A 1 107 ? -3.005 7.696 17.796 1.00 57.84 107 GLN A CA 1
ATOM 813 C C . GLN A 1 107 ? -3.368 6.364 18.466 1.00 57.84 107 GLN A C 1
ATOM 815 O O . GLN A 1 107 ? -2.964 5.277 18.062 1.00 57.84 107 GLN A O 1
ATOM 820 N N . ALA A 1 108 ? -4.106 6.463 19.572 1.00 66.62 108 ALA A N 1
ATOM 821 C CA . ALA A 1 108 ? -4.773 5.325 20.168 1.00 66.62 108 ALA A CA 1
ATOM 822 C C . ALA A 1 108 ? -5.710 4.750 19.104 1.00 66.62 108 ALA A C 1
ATOM 824 O O . ALA A 1 108 ? -6.559 5.480 18.591 1.00 66.62 108 ALA A O 1
ATOM 825 N N . LEU A 1 109 ? -5.527 3.472 18.756 1.00 81.06 109 LEU A N 1
ATOM 826 C CA . LEU A 1 109 ? -6.428 2.773 17.844 1.00 81.06 109 LEU A CA 1
ATOM 827 C C . LEU A 1 109 ? -7.870 3.019 18.306 1.00 81.06 109 LEU A C 1
ATOM 829 O O . LEU A 1 109 ? -8.149 3.003 19.507 1.00 81.06 109 LEU A O 1
ATOM 833 N N . GLN A 1 110 ? -8.765 3.305 17.372 1.00 85.75 110 GLN A N 1
ATOM 834 C CA . GLN A 1 110 ? -10.171 3.529 17.682 1.00 85.75 110 GLN A CA 1
ATOM 835 C C . GLN A 1 110 ? -11.013 2.432 17.050 1.00 85.75 110 GLN A C 1
ATOM 837 O O . GLN A 1 110 ? -10.578 1.715 16.146 1.00 85.75 110 GLN A O 1
ATOM 842 N N . LYS A 1 111 ? -12.229 2.275 17.567 1.00 89.12 111 LYS A N 1
ATOM 843 C CA . LYS A 1 111 ? -13.217 1.402 16.944 1.00 89.12 111 LYS A CA 1
ATOM 844 C C . LYS A 1 111 ? -13.528 1.923 15.535 1.00 89.12 111 LYS A C 1
ATOM 846 O O . LYS A 1 111 ? -13.656 3.123 15.366 1.00 89.12 111 LYS A O 1
ATOM 851 N N . GLY A 1 112 ? -13.674 0.994 14.595 1.00 89.06 112 GLY A N 1
ATOM 852 C CA . GLY A 1 112 ? -14.072 1.200 13.205 1.00 89.06 112 GLY A CA 1
ATOM 853 C C . GLY A 1 112 ? -12.921 1.533 12.246 1.00 89.06 112 GLY A C 1
ATOM 854 O O . GLY A 1 112 ? -13.137 1.595 11.036 1.00 89.06 112 GLY A O 1
ATOM 855 N N . PHE A 1 113 ? -11.685 1.632 12.750 1.00 91.88 113 PHE A N 1
ATOM 856 C CA . PHE A 1 113 ? -10.494 1.803 11.915 1.00 91.88 113 PHE A CA 1
ATOM 857 C C . PHE A 1 113 ? -10.220 0.548 11.087 1.00 91.88 113 PHE A C 1
ATOM 859 O O . PHE A 1 113 ? -10.221 -0.564 11.623 1.00 91.88 113 PHE A O 1
ATOM 866 N N . LEU A 1 114 ? -9.919 0.738 9.803 1.00 94.06 114 LEU A N 1
ATOM 867 C CA . LEU A 1 114 ? -9.433 -0.317 8.919 1.00 94.06 114 LEU A CA 1
ATOM 868 C C . LEU A 1 114 ? -7.910 -0.433 9.053 1.00 94.06 114 LEU A C 1
ATOM 870 O O . LEU A 1 114 ? -7.184 0.552 8.918 1.00 94.06 114 LEU A O 1
ATOM 874 N N . LEU A 1 115 ? -7.417 -1.635 9.334 1.00 93.75 115 LEU A N 1
ATOM 875 C CA . LEU A 1 115 ? -5.995 -1.889 9.534 1.00 93.75 115 LEU A CA 1
ATOM 876 C C . LEU A 1 115 ? -5.550 -3.181 8.867 1.00 93.75 115 LEU A C 1
ATOM 878 O O . LEU A 1 115 ? -6.315 -4.133 8.727 1.00 93.75 115 LEU A O 1
ATOM 882 N N . GLU A 1 116 ? -4.274 -3.216 8.517 1.00 94.19 116 GLU A N 1
ATOM 883 C CA . GLU A 1 116 ? -3.566 -4.381 8.022 1.00 94.19 116 GLU A CA 1
ATOM 884 C C . GLU A 1 116 ? -2.725 -4.986 9.147 1.00 94.19 116 GLU A C 1
ATOM 886 O O . GLU A 1 116 ? -1.962 -4.288 9.825 1.00 94.19 116 GLU A O 1
ATOM 891 N N . PHE A 1 117 ? -2.833 -6.297 9.351 1.00 92.75 117 PHE A N 1
ATOM 892 C CA . PHE A 1 117 ? -2.065 -7.000 10.371 1.00 92.75 117 PHE A CA 1
ATOM 893 C C . PHE A 1 117 ? -1.535 -8.348 9.885 1.00 92.75 117 PHE A C 1
ATOM 895 O O . PHE A 1 117 ? -2.114 -9.016 9.027 1.00 92.75 117 PHE A O 1
ATOM 902 N N . LYS A 1 118 ? -0.430 -8.778 10.497 1.00 91.44 118 LYS A N 1
ATOM 903 C CA . LYS A 1 118 ? 0.161 -10.104 10.295 1.00 91.44 118 LYS A CA 1
ATOM 904 C C . LYS A 1 118 ? -0.487 -11.102 11.248 1.00 91.44 118 LYS A C 1
ATOM 906 O O . LYS A 1 118 ? -0.266 -11.048 12.463 1.00 91.44 118 LYS A O 1
ATOM 911 N N . LYS A 1 119 ? -1.295 -12.010 10.696 1.00 87.12 119 LYS A N 1
ATOM 912 C CA . LYS A 1 119 ? -1.909 -13.115 11.448 1.00 87.12 119 LYS A CA 1
ATOM 913 C C . LYS A 1 119 ? -0.872 -14.195 11.751 1.00 87.12 119 LYS A C 1
ATOM 915 O O . LYS A 1 119 ? -0.685 -14.541 12.913 1.00 87.12 119 LYS A O 1
ATOM 920 N N . ASP A 1 120 ? -0.173 -14.633 10.708 1.00 82.31 120 ASP A N 1
ATOM 921 C CA . ASP A 1 120 ? 0.929 -15.599 10.745 1.00 82.31 120 ASP A CA 1
ATOM 922 C C . ASP A 1 120 ? 2.158 -14.998 10.036 1.00 82.31 120 ASP A C 1
ATOM 924 O O . ASP A 1 120 ? 2.074 -13.906 9.473 1.00 82.31 120 ASP A O 1
ATOM 928 N N . SER A 1 121 ? 3.294 -15.705 10.017 1.00 76.88 121 SER A N 1
ATOM 929 C CA . SER A 1 121 ? 4.543 -15.221 9.399 1.00 76.88 121 SER A CA 1
ATOM 930 C C . SER A 1 121 ? 4.414 -14.820 7.922 1.00 76.88 121 SER A C 1
ATOM 932 O O . SER A 1 121 ? 5.178 -13.975 7.469 1.00 76.88 121 SER A O 1
ATOM 934 N N . GLU A 1 122 ? 3.444 -15.383 7.197 1.00 76.75 122 GLU A N 1
ATOM 935 C CA . GLU A 1 122 ? 3.232 -15.133 5.761 1.00 76.75 122 GLU A CA 1
ATOM 936 C C . GLU A 1 122 ? 1.851 -14.543 5.434 1.00 76.75 122 GLU A C 1
ATOM 938 O O . GLU A 1 122 ? 1.598 -14.150 4.300 1.00 76.75 122 GLU A O 1
ATOM 943 N N . ARG A 1 123 ? 0.925 -14.491 6.400 1.00 85.56 123 ARG A N 1
ATOM 944 C CA . ARG A 1 123 ? -0.472 -14.110 6.137 1.00 85.56 123 ARG A CA 1
ATOM 945 C C . ARG A 1 123 ? -0.755 -12.709 6.657 1.00 85.56 123 ARG A C 1
ATOM 947 O O . ARG A 1 123 ? -0.980 -12.525 7.856 1.00 85.56 123 ARG A O 1
ATOM 954 N N . VAL A 1 124 ? -0.765 -11.754 5.735 1.00 90.19 124 VAL A N 1
ATOM 955 C CA . VAL A 1 124 ? -1.202 -10.371 5.950 1.00 90.19 124 VAL A CA 1
ATOM 956 C C . VAL A 1 124 ? -2.687 -10.265 5.602 1.00 90.19 124 VAL A C 1
ATOM 958 O O . VAL A 1 124 ? -3.112 -10.783 4.573 1.00 90.19 124 VAL A O 1
ATOM 961 N N . LEU A 1 125 ? -3.487 -9.657 6.480 1.00 92.31 125 LEU A N 1
ATOM 962 C CA . LEU A 1 125 ? -4.932 -9.504 6.297 1.00 92.31 125 LEU A CA 1
ATOM 963 C C . LEU A 1 125 ? -5.389 -8.103 6.705 1.00 92.31 125 LEU A C 1
ATOM 965 O O . LEU A 1 125 ? -4.857 -7.524 7.653 1.00 92.31 125 LEU A O 1
ATOM 969 N N . LEU A 1 126 ? -6.430 -7.613 6.033 1.00 94.06 126 LEU A N 1
ATOM 970 C CA . LEU A 1 126 ? -7.183 -6.440 6.460 1.00 94.06 126 LEU A CA 1
ATOM 971 C C . LEU A 1 126 ? -8.279 -6.830 7.455 1.00 94.06 126 LEU A C 1
ATOM 973 O O . LEU A 1 126 ? -8.946 -7.859 7.308 1.00 94.06 126 LEU A O 1
ATOM 977 N N . ALA A 1 127 ? -8.472 -5.992 8.467 1.00 94.69 127 ALA A N 1
ATOM 978 C CA . ALA A 1 127 ? -9.537 -6.131 9.446 1.00 94.69 127 ALA A CA 1
ATOM 979 C C . ALA A 1 127 ? -9.956 -4.778 10.025 1.00 94.69 127 ALA A C 1
ATOM 981 O O . ALA A 1 127 ? -9.200 -3.809 10.008 1.00 94.69 127 ALA A O 1
ATOM 982 N N . VAL A 1 128 ? -11.163 -4.735 10.584 1.00 94.50 128 VAL A N 1
ATOM 983 C CA . VAL A 1 128 ? -11.706 -3.550 11.256 1.00 94.50 128 VAL A CA 1
ATOM 984 C C . VAL A 1 128 ? -11.533 -3.673 12.763 1.00 94.50 128 VAL A C 1
ATOM 986 O O . VAL A 1 128 ? -11.922 -4.679 13.360 1.00 94.50 128 VAL A O 1
ATOM 989 N N . ALA A 1 129 ? -10.989 -2.644 13.406 1.00 94.00 129 ALA A N 1
ATOM 990 C CA . ALA A 1 129 ? -10.882 -2.567 14.856 1.00 94.00 129 ALA A CA 1
ATOM 991 C C . ALA A 1 129 ? -12.266 -2.473 15.512 1.00 94.00 129 ALA A C 1
ATOM 993 O O . ALA A 1 129 ? -13.070 -1.610 15.186 1.00 94.00 129 ALA A O 1
ATOM 994 N N . GLN A 1 130 ? -12.561 -3.340 16.478 1.00 93.12 130 GLN A N 1
ATOM 995 C CA . GLN A 1 130 ? -13.850 -3.335 17.172 1.00 93.12 130 GLN A CA 1
ATOM 996 C C . GLN A 1 130 ? -13.765 -2.748 18.576 1.00 93.12 130 GLN A C 1
ATOM 998 O O . GLN A 1 130 ? -14.497 -1.823 18.924 1.00 93.12 130 GLN A O 1
ATOM 1003 N N . ARG A 1 131 ? -12.930 -3.343 19.427 1.00 91.88 131 ARG A N 1
ATOM 1004 C CA . ARG A 1 131 ? -12.847 -2.994 20.848 1.00 91.88 131 ARG A CA 1
ATOM 1005 C C . ARG A 1 131 ? -11.468 -3.328 21.406 1.00 91.88 131 ARG A C 1
ATOM 1007 O O . ARG A 1 131 ? -10.844 -4.266 20.910 1.00 91.88 131 ARG A O 1
ATOM 1014 N N . PRO A 1 132 ? -11.008 -2.627 22.449 1.00 91.81 132 PRO A N 1
ATOM 1015 C CA . PRO A 1 132 ? -9.787 -3.009 23.142 1.00 91.81 132 PRO A CA 1
ATOM 1016 C C . PRO A 1 132 ? -9.958 -4.376 23.823 1.00 91.81 132 PRO A C 1
ATOM 1018 O O . PRO A 1 132 ? -11.015 -4.675 24.384 1.00 91.81 132 PRO A O 1
ATOM 1021 N N . ASP A 1 133 ? -8.908 -5.196 23.777 1.00 89.69 133 ASP A N 1
ATOM 1022 C CA . ASP A 1 133 ? -8.805 -6.493 24.449 1.00 89.69 133 ASP A CA 1
ATOM 1023 C C . ASP A 1 133 ? -7.687 -6.450 25.504 1.00 89.69 133 ASP A C 1
ATOM 1025 O O . ASP A 1 133 ? -6.499 -6.651 25.240 1.00 89.69 133 ASP A O 1
ATOM 1029 N N . GLY A 1 134 ? -8.047 -6.109 26.738 1.00 86.69 134 GLY A N 1
ATOM 1030 C CA . GLY A 1 134 ? -7.082 -5.931 27.823 1.00 86.69 134 GLY A CA 1
ATOM 1031 C C . GLY A 1 134 ? -6.315 -4.605 27.739 1.00 86.69 134 GLY A C 1
ATOM 1032 O O . GLY A 1 134 ? -6.888 -3.563 27.442 1.00 86.69 134 GLY A O 1
ATOM 1033 N N . LYS A 1 135 ? -5.018 -4.612 28.089 1.00 82.38 135 LYS A N 1
ATOM 1034 C CA . LYS A 1 135 ? -4.236 -3.367 28.267 1.00 82.38 135 LYS A CA 1
ATOM 1035 C C . LYS A 1 135 ? -3.718 -2.750 26.970 1.00 82.38 135 LYS A C 1
ATOM 1037 O O . LYS A 1 135 ? -3.562 -1.538 26.903 1.00 82.38 135 LYS A O 1
ATOM 1042 N N . LYS A 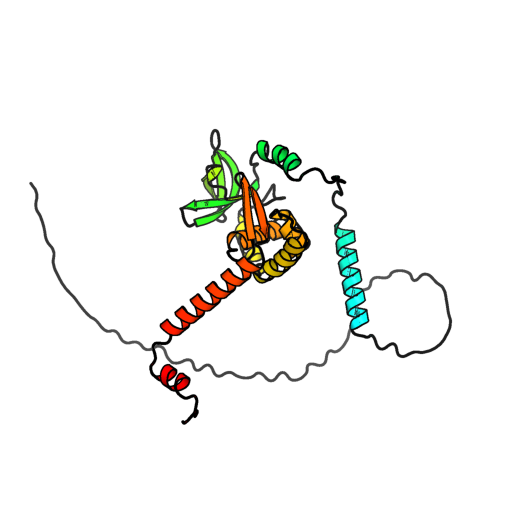1 136 ? -3.339 -3.584 26.002 1.00 85.19 136 LYS A N 1
ATOM 1043 C CA . LYS A 1 136 ? -2.674 -3.146 24.764 1.00 85.19 136 LYS A CA 1
ATOM 1044 C C . LYS A 1 136 ? -3.230 -3.816 23.513 1.00 85.19 136 LYS A C 1
ATOM 1046 O O . LYS A 1 136 ? -2.992 -3.300 22.430 1.00 85.19 136 LYS A O 1
ATOM 1051 N N . ASN A 1 137 ? -3.910 -4.954 23.642 1.00 90.81 137 ASN A N 1
ATOM 1052 C CA . ASN A 1 137 ? -4.388 -5.692 22.481 1.00 90.81 137 ASN A CA 1
ATOM 1053 C C . ASN A 1 137 ? -5.730 -5.125 22.020 1.00 90.81 137 ASN A C 1
ATOM 1055 O O . ASN A 1 137 ? -6.411 -4.415 22.763 1.00 90.81 137 ASN A O 1
ATOM 1059 N N . TRP A 1 138 ? -6.100 -5.462 20.794 1.00 92.88 138 TRP A N 1
ATOM 1060 C CA . TRP A 1 138 ? -7.342 -5.039 20.165 1.00 92.88 138 TRP A CA 1
ATOM 1061 C C . TRP A 1 138 ? -8.045 -6.226 19.529 1.00 92.88 138 TRP A C 1
ATOM 1063 O O . TRP A 1 138 ? -7.403 -7.058 18.896 1.00 92.88 138 TRP A O 1
ATOM 1073 N N . MET A 1 139 ? -9.366 -6.292 19.680 1.00 93.31 139 MET A N 1
ATOM 1074 C CA . MET A 1 139 ? -10.203 -7.180 18.884 1.00 93.31 139 MET A CA 1
ATOM 1075 C C . MET A 1 139 ? -10.431 -6.544 17.521 1.00 93.31 139 MET A C 1
ATOM 1077 O O . MET A 1 139 ? -10.951 -5.427 17.448 1.00 93.31 139 MET A O 1
ATOM 1081 N N . VAL A 1 140 ? -10.105 -7.271 16.462 1.00 94.88 140 VAL A N 1
ATOM 1082 C CA . VAL A 1 140 ? -10.361 -6.882 15.073 1.00 94.88 140 VAL A CA 1
ATOM 1083 C C . VAL A 1 140 ? -11.265 -7.904 14.398 1.00 94.88 140 VAL A C 1
ATOM 1085 O O . VAL A 1 140 ? -11.304 -9.053 14.824 1.00 94.88 140 VAL A O 1
ATOM 1088 N N . SER A 1 141 ? -12.023 -7.500 13.383 1.00 94.62 141 SER A N 1
ATOM 1089 C CA . SER A 1 141 ? -12.867 -8.388 12.570 1.00 94.62 141 SER A CA 1
ATOM 1090 C C . SER A 1 141 ? -12.384 -8.448 11.142 1.00 94.62 141 SER A C 1
ATOM 1092 O O . SER A 1 141 ? -12.247 -7.409 10.501 1.00 94.62 141 SER A O 1
ATOM 1094 N N . ASP A 1 142 ? -12.135 -9.661 10.666 1.00 93.06 142 ASP A N 1
ATOM 1095 C CA . ASP A 1 142 ? -11.788 -9.905 9.270 1.00 93.06 142 ASP A CA 1
ATOM 1096 C C . ASP A 1 142 ? -13.011 -9.776 8.340 1.00 93.06 142 ASP A C 1
ATOM 1098 O O . ASP A 1 142 ? -14.145 -9.569 8.781 1.00 93.06 142 ASP A O 1
ATOM 1102 N N . GLN A 1 143 ? -12.780 -9.959 7.039 1.00 90.94 143 GLN A N 1
ATOM 1103 C CA . GLN A 1 143 ? -13.817 -9.956 5.997 1.00 90.94 143 GLN A CA 1
ATOM 1104 C C . GLN A 1 143 ? -14.922 -11.014 6.181 1.00 90.94 143 GL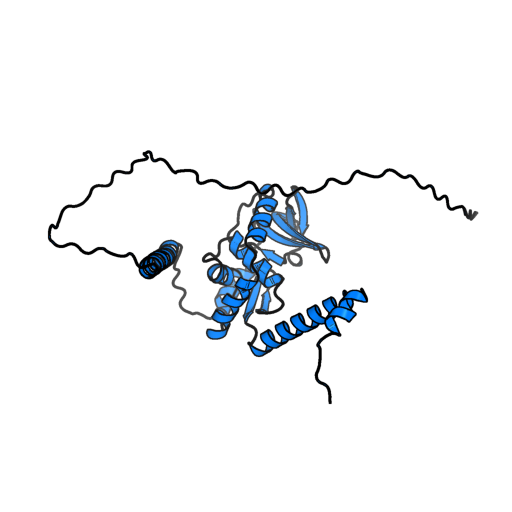N A C 1
ATOM 1106 O O . GLN A 1 143 ? -15.977 -10.915 5.566 1.00 90.94 143 GLN A O 1
ATOM 1111 N N . ASN A 1 144 ? -14.692 -12.039 7.009 1.00 89.19 144 ASN A N 1
ATOM 1112 C CA . ASN A 1 144 ? -15.662 -13.097 7.298 1.00 89.19 144 ASN A CA 1
ATOM 1113 C C . ASN A 1 144 ? -16.426 -12.839 8.612 1.00 89.19 144 ASN A C 1
ATOM 1115 O O . ASN A 1 144 ? -17.236 -13.671 9.022 1.00 89.19 144 ASN A O 1
ATOM 1119 N N . GLY A 1 145 ? -16.139 -11.733 9.307 1.00 87.19 145 GLY A N 1
ATOM 1120 C CA . GLY A 1 145 ? -16.696 -11.414 10.622 1.00 87.19 145 GLY A CA 1
ATOM 1121 C C . GLY A 1 145 ? -16.055 -12.188 11.779 1.00 87.19 145 GLY A C 1
ATOM 1122 O O . GLY A 1 145 ? -16.568 -12.161 12.900 1.00 87.19 145 GLY A O 1
ATOM 1123 N N . VAL A 1 146 ? -14.935 -12.883 11.551 1.00 90.38 146 VAL A N 1
ATOM 1124 C CA . VAL A 1 146 ? -14.200 -13.579 12.611 1.00 90.38 146 VAL A CA 1
ATOM 1125 C C . VAL A 1 146 ? -13.432 -12.553 13.433 1.00 90.38 146 VAL A C 1
ATOM 1127 O O . VAL A 1 146 ? -12.546 -11.860 12.933 1.00 90.38 146 VAL A O 1
ATOM 1130 N N . THR A 1 147 ? -13.749 -12.483 14.725 1.00 93.88 147 THR A N 1
ATOM 1131 C CA . THR A 1 147 ? -13.075 -11.578 15.655 1.00 93.88 147 THR A CA 1
ATOM 1132 C C . THR A 1 147 ? -11.791 -12.202 16.200 1.00 93.88 147 THR A C 1
ATOM 1134 O O . THR A 1 147 ? -11.851 -13.248 16.852 1.00 93.88 147 THR A O 1
ATOM 1137 N N . THR A 1 148 ? -10.644 -11.552 16.018 1.00 92.50 148 THR A N 1
ATOM 1138 C CA . THR A 1 148 ? -9.344 -11.993 16.548 1.00 92.50 148 THR A CA 1
ATOM 1139 C C . THR A 1 148 ? -8.718 -10.923 17.438 1.00 92.50 148 THR A C 1
ATOM 1141 O O . THR A 1 148 ? -8.861 -9.731 17.188 1.00 92.50 148 THR A O 1
ATOM 1144 N N . SER A 1 149 ? -8.030 -11.347 18.501 1.00 93.88 149 SER A N 1
ATOM 1145 C CA . SER A 1 149 ? -7.240 -10.444 19.346 1.00 93.88 149 SER A CA 1
ATOM 1146 C C . SER A 1 149 ? -5.845 -10.280 18.754 1.00 93.88 149 SER A C 1
ATOM 1148 O O . SER A 1 149 ? -5.165 -11.279 18.505 1.00 93.88 149 SER A O 1
ATOM 1150 N N . ILE A 1 150 ? -5.418 -9.038 18.535 1.00 93.00 150 ILE A N 1
ATOM 1151 C CA . ILE A 1 150 ? -4.115 -8.708 17.956 1.00 93.00 150 ILE A CA 1
ATOM 1152 C C . ILE A 1 150 ? -3.321 -7.772 18.863 1.00 93.00 150 ILE A C 1
ATOM 1154 O O . ILE A 1 150 ? -3.863 -6.888 19.533 1.00 93.00 150 ILE A O 1
ATOM 1158 N N . LYS A 1 151 ? -2.001 -7.959 18.881 1.00 90.56 151 LYS A N 1
ATOM 1159 C CA . LYS A 1 151 ? -1.065 -7.052 19.554 1.00 90.56 151 LYS A CA 1
ATOM 1160 C C . LYS A 1 151 ? -0.765 -5.855 18.645 1.00 90.56 151 LYS A C 1
ATOM 1162 O O . LYS A 1 151 ? -0.669 -6.048 17.436 1.00 90.56 151 LYS A O 1
ATOM 1167 N N . PRO A 1 152 ? -0.463 -4.663 19.193 1.00 87.56 152 PRO A N 1
ATOM 1168 C CA . PRO A 1 152 ? -0.075 -3.503 18.384 1.00 87.56 152 PRO A CA 1
ATOM 1169 C C . PRO A 1 152 ? 1.114 -3.769 17.451 1.00 87.56 152 PRO A C 1
ATOM 1171 O O . PRO A 1 152 ? 1.164 -3.244 16.352 1.00 87.56 152 PRO A O 1
ATOM 1174 N N . GLN A 1 153 ? 2.039 -4.644 17.858 1.00 87.69 153 GLN A N 1
ATOM 1175 C CA . GLN A 1 153 ? 3.203 -5.046 17.055 1.00 87.69 153 GLN A CA 1
ATOM 1176 C C . GLN A 1 153 ? 2.853 -5.872 15.806 1.00 87.69 153 GLN A C 1
ATOM 1178 O O . GLN A 1 153 ? 3.698 -6.029 14.935 1.00 87.69 153 GLN A O 1
ATOM 1183 N N . GLN A 1 154 ? 1.650 -6.451 15.738 1.00 90.00 154 GLN A N 1
ATOM 1184 C CA . GLN A 1 154 ? 1.197 -7.206 14.566 1.00 90.00 154 GLN A CA 1
ATOM 1185 C C . GLN A 1 154 ? 0.612 -6.293 13.485 1.00 90.00 154 GLN A C 1
ATOM 1187 O O . GLN A 1 154 ? 0.457 -6.738 12.349 1.00 90.00 154 GLN A O 1
ATOM 1192 N N . ILE A 1 155 ? 0.279 -5.046 13.831 1.00 91.00 155 ILE A N 1
ATOM 1193 C CA . ILE A 1 155 ? -0.280 -4.065 12.904 1.00 91.0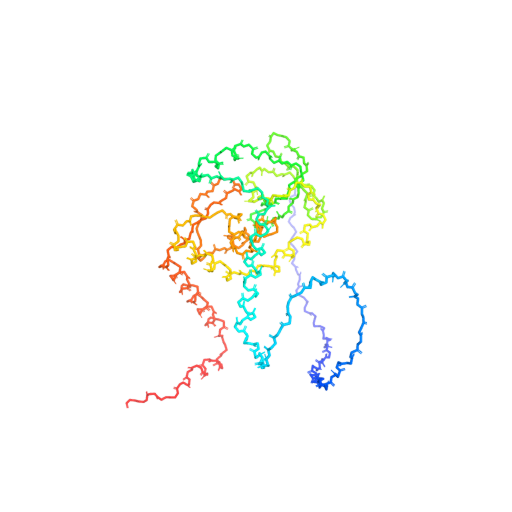0 155 ILE A CA 1
ATOM 1194 C C . ILE A 1 155 ? 0.851 -3.580 12.003 1.00 91.00 155 ILE A C 1
ATOM 1196 O O . ILE A 1 155 ? 1.863 -3.077 12.486 1.00 91.00 155 ILE A O 1
ATOM 1200 N N . THR A 1 156 ? 0.681 -3.771 10.699 1.00 91.12 156 THR A N 1
ATOM 1201 C CA . THR A 1 156 ? 1.658 -3.356 9.684 1.00 91.12 156 THR A CA 1
ATOM 1202 C C . THR A 1 156 ? 1.294 -1.991 9.115 1.00 91.12 156 THR A C 1
ATOM 1204 O O . THR A 1 156 ? 2.176 -1.162 8.926 1.00 91.12 156 THR A O 1
ATOM 1207 N N . PHE A 1 157 ? 0.000 -1.721 8.930 1.00 92.69 157 PHE A N 1
ATOM 1208 C CA . PHE A 1 157 ? -0.484 -0.455 8.392 1.00 92.69 157 PHE A CA 1
ATOM 1209 C C . PHE A 1 157 ? -1.875 -0.125 8.938 1.00 92.69 157 PHE A C 1
ATOM 1211 O O . PHE A 1 157 ? -2.667 -1.022 9.224 1.00 92.69 157 PHE A O 1
ATOM 1218 N N . ILE A 1 158 ? -2.172 1.162 9.102 1.00 92.81 158 ILE A N 1
ATOM 1219 C CA . ILE A 1 158 ? -3.502 1.659 9.473 1.00 92.81 158 ILE A CA 1
ATOM 1220 C C . ILE A 1 158 ? -3.961 2.539 8.321 1.00 92.81 158 ILE A C 1
ATOM 1222 O O . ILE A 1 158 ? -3.260 3.483 7.966 1.00 92.81 158 ILE A O 1
ATOM 1226 N N . VAL A 1 159 ? -5.120 2.230 7.742 1.00 92.75 159 VAL A N 1
ATOM 1227 C CA . VAL A 1 159 ? -5.638 2.980 6.599 1.00 92.75 159 VAL A CA 1
ATOM 1228 C C . VAL A 1 159 ? -6.130 4.348 7.089 1.00 92.75 159 VAL A C 1
ATOM 1230 O O . VAL A 1 159 ? -7.029 4.401 7.936 1.00 92.75 159 VAL A O 1
ATOM 1233 N N . PRO A 1 160 ? -5.557 5.460 6.599 1.00 89.12 160 PRO A N 1
ATOM 1234 C CA . PRO A 1 160 ? -5.923 6.790 7.064 1.00 89.12 160 PRO A CA 1
ATOM 1235 C C . PRO A 1 160 ? -7.328 7.181 6.590 1.00 89.12 160 PRO A C 1
ATOM 1237 O O . PRO A 1 160 ? -7.796 6.748 5.540 1.00 89.12 160 PRO A O 1
ATOM 1240 N N . GLY A 1 161 ? -8.010 8.021 7.373 1.00 84.44 161 GLY A N 1
ATOM 1241 C CA . GLY A 1 161 ? -9.305 8.606 7.000 1.00 84.44 161 GLY A CA 1
ATOM 1242 C C . GLY A 1 161 ? -10.521 7.681 7.126 1.00 84.44 161 GLY A C 1
ATOM 1243 O O . GLY A 1 161 ? -11.611 8.068 6.707 1.00 84.44 161 GLY A O 1
ATOM 1244 N N . VAL A 1 162 ? -10.360 6.488 7.707 1.00 85.56 162 VAL A N 1
ATOM 1245 C CA . VAL A 1 162 ? -11.440 5.511 7.899 1.00 85.56 162 VAL A CA 1
ATOM 1246 C C . VAL A 1 162 ? -11.736 5.334 9.383 1.00 85.56 162 VAL A C 1
ATOM 1248 O O . VAL A 1 162 ? -10.899 4.819 10.120 1.00 85.56 162 VAL A O 1
ATOM 1251 N N . GLU A 1 163 ? -12.936 5.728 9.810 1.00 82.31 163 GLU A N 1
ATOM 1252 C CA . GLU A 1 163 ? -13.344 5.651 11.222 1.00 82.31 163 GLU A CA 1
ATOM 1253 C C . GLU A 1 163 ? -14.477 4.655 11.491 1.00 82.31 163 GLU A C 1
ATOM 1255 O O . GLU A 1 163 ? -14.531 4.127 12.589 1.00 82.31 163 GLU A O 1
ATOM 1260 N N . ASP A 1 164 ? -15.335 4.344 10.513 1.00 86.00 164 ASP A N 1
ATOM 1261 C CA . ASP A 1 164 ? -16.510 3.471 10.680 1.00 86.00 164 ASP A CA 1
ATOM 1262 C C . ASP A 1 164 ? -16.646 2.478 9.509 1.00 86.00 164 ASP A C 1
ATOM 1264 O O . ASP A 1 164 ? -17.669 2.420 8.827 1.00 86.00 164 ASP A O 1
ATOM 1268 N N . PHE A 1 165 ? -15.590 1.711 9.226 1.00 90.38 165 PHE A N 1
ATOM 1269 C CA . PHE A 1 165 ? -15.607 0.756 8.113 1.00 90.38 165 PHE A CA 1
ATOM 1270 C C . PHE A 1 165 ? -16.486 -0.462 8.407 1.00 90.38 165 PHE A C 1
ATOM 1272 O O . PHE A 1 165 ? -16.404 -1.040 9.497 1.00 90.38 165 PHE A O 1
ATOM 1279 N N . ASP A 1 166 ? -17.263 -0.919 7.422 1.00 90.31 166 ASP A N 1
ATOM 1280 C CA . ASP A 1 166 ? -17.944 -2.206 7.534 1.00 90.31 166 ASP A CA 1
ATOM 1281 C C . ASP A 1 166 ? -17.038 -3.351 7.068 1.00 90.31 166 ASP A C 1
ATOM 1283 O O . ASP A 1 166 ? -16.501 -3.360 5.963 1.00 90.31 166 ASP A O 1
ATOM 1287 N N . HIS A 1 167 ? -16.902 -4.371 7.910 1.00 91.50 167 HIS A N 1
ATOM 1288 C CA . HIS A 1 167 ? -16.128 -5.572 7.612 1.00 91.50 167 HIS A CA 1
ATOM 1289 C C . HIS A 1 167 ? -16.592 -6.305 6.340 1.00 91.50 167 HIS A C 1
ATOM 1291 O O . HIS A 1 167 ? -15.782 -6.974 5.698 1.00 91.50 167 HIS A O 1
ATOM 1297 N N . THR A 1 168 ? -17.864 -6.165 5.950 1.00 92.12 168 THR A N 1
ATOM 1298 C CA . THR A 1 168 ? -18.403 -6.788 4.730 1.00 92.12 168 THR A CA 1
ATOM 1299 C C . THR A 1 168 ? -17.834 -6.171 3.448 1.00 92.12 168 THR A C 1
ATOM 1301 O O . THR A 1 168 ? -17.693 -6.864 2.441 1.00 92.12 168 THR A O 1
ATOM 1304 N N . GLU A 1 169 ? -17.417 -4.903 3.497 1.00 92.88 169 GLU A N 1
ATOM 1305 C CA . GLU A 1 169 ? -16.875 -4.163 2.353 1.00 92.88 169 GLU A CA 1
ATOM 1306 C C . GLU A 1 169 ? -15.375 -4.414 2.134 1.00 92.88 169 GLU A C 1
ATOM 1308 O O . GLU A 1 169 ? -14.821 -3.993 1.117 1.00 92.88 169 GLU A O 1
ATOM 1313 N N . ILE A 1 170 ? -14.699 -5.129 3.047 1.00 94.44 170 ILE A N 1
ATOM 1314 C CA . ILE A 1 170 ? -13.249 -5.382 2.964 1.00 94.44 170 ILE A CA 1
ATOM 1315 C C . ILE A 1 170 ? -12.888 -6.081 1.647 1.00 94.44 170 ILE A C 1
ATOM 1317 O O . ILE A 1 170 ? -11.899 -5.721 1.013 1.00 94.44 170 ILE A O 1
ATOM 1321 N N . SER A 1 171 ? -13.688 -7.059 1.209 1.00 93.38 171 SER A N 1
ATOM 1322 C CA . SER A 1 171 ? -13.418 -7.791 -0.037 1.00 93.38 171 SER A CA 1
ATOM 1323 C C . SER A 1 171 ? -13.478 -6.872 -1.258 1.00 93.38 171 SER A C 1
ATOM 1325 O O . SER A 1 171 ? -12.597 -6.921 -2.117 1.00 93.38 171 SER A O 1
ATOM 1327 N N . ASP A 1 172 ? -14.491 -6.008 -1.323 1.00 94.81 172 ASP A N 1
ATOM 1328 C CA . ASP A 1 172 ? -14.650 -5.047 -2.415 1.00 94.81 172 ASP A CA 1
ATOM 1329 C C . ASP A 1 172 ? -13.536 -3.998 -2.391 1.00 94.81 172 ASP A C 1
ATOM 1331 O O . ASP A 1 172 ? -13.040 -3.591 -3.441 1.00 94.81 172 ASP A O 1
ATOM 1335 N N . PHE A 1 173 ? -13.115 -3.579 -1.197 1.00 94.75 173 PHE A N 1
ATOM 1336 C CA . PHE A 1 173 ? -12.006 -2.652 -1.003 1.00 94.75 173 PHE A CA 1
ATOM 1337 C C . PHE A 1 173 ? -10.678 -3.237 -1.496 1.00 94.75 173 PHE A C 1
ATOM 1339 O O . PHE A 1 173 ? -9.990 -2.589 -2.282 1.00 94.75 173 PHE A O 1
ATOM 1346 N N . ILE A 1 174 ? -10.354 -4.481 -1.121 1.00 93.56 174 ILE A N 1
ATOM 1347 C CA . ILE A 1 174 ? -9.155 -5.187 -1.603 1.00 93.56 174 ILE A CA 1
ATOM 1348 C C . ILE A 1 174 ? -9.191 -5.319 -3.122 1.00 93.56 174 ILE A C 1
ATOM 1350 O O . ILE A 1 174 ? -8.201 -5.026 -3.789 1.00 93.56 174 ILE A O 1
ATOM 1354 N N . GLN A 1 175 ? -10.332 -5.726 -3.680 1.00 95.06 175 GLN A N 1
ATOM 1355 C CA . GLN A 1 175 ? -10.456 -5.904 -5.122 1.00 95.06 175 GLN A CA 1
ATOM 1356 C C . GLN A 1 175 ? -10.268 -4.581 -5.873 1.00 95.06 175 GLN A C 1
ATOM 1358 O O . GLN A 1 175 ? -9.582 -4.542 -6.893 1.00 95.06 175 GLN A O 1
ATOM 1363 N N . LYS A 1 176 ? -10.855 -3.486 -5.372 1.00 95.06 176 LYS A N 1
ATOM 1364 C CA . LYS A 1 176 ? -10.650 -2.142 -5.930 1.00 95.06 176 LYS A CA 1
ATOM 1365 C C . LYS A 1 176 ? -9.188 -1.719 -5.843 1.00 95.06 176 LYS A C 1
ATOM 1367 O O . LYS A 1 176 ? -8.677 -1.185 -6.821 1.00 95.06 176 LYS A O 1
ATOM 1372 N N . ALA A 1 177 ? -8.529 -1.987 -4.716 1.00 94.06 177 ALA A N 1
ATOM 1373 C CA . ALA A 1 177 ? -7.121 -1.663 -4.539 1.00 94.06 177 ALA A CA 1
ATOM 1374 C C . ALA A 1 177 ? -6.268 -2.405 -5.573 1.00 94.06 177 ALA A C 1
ATOM 1376 O O . ALA A 1 177 ? -5.556 -1.765 -6.336 1.00 94.06 177 ALA A O 1
ATOM 1377 N N . GLN A 1 178 ? -6.439 -3.726 -5.690 1.00 92.38 178 GLN A N 1
ATOM 1378 C CA . GLN A 1 178 ? -5.725 -4.570 -6.655 1.00 92.38 178 GLN A CA 1
ATOM 1379 C C . GLN A 1 178 ? -5.923 -4.128 -8.108 1.00 92.38 178 GLN A C 1
ATOM 1381 O O . GLN A 1 178 ? -4.974 -4.139 -8.885 1.00 92.38 178 GLN A O 1
ATOM 1386 N N . ASN A 1 179 ? -7.134 -3.708 -8.478 1.00 92.88 179 ASN A N 1
ATOM 1387 C CA . ASN A 1 179 ? -7.414 -3.219 -9.830 1.00 92.88 179 ASN A CA 1
ATOM 1388 C C . ASN A 1 179 ? -6.703 -1.893 -10.150 1.00 92.88 179 ASN A C 1
ATOM 1390 O O . ASN A 1 179 ? -6.509 -1.583 -11.323 1.00 92.88 179 ASN A O 1
ATOM 1394 N N . ASN A 1 180 ? -6.340 -1.122 -9.123 1.00 88.69 180 ASN A N 1
ATOM 1395 C CA . ASN A 1 180 ? -5.658 0.164 -9.240 1.00 88.69 180 ASN A CA 1
ATOM 1396 C C . ASN A 1 180 ? -4.135 0.055 -9.028 1.00 88.69 180 ASN A C 1
ATOM 1398 O O . ASN A 1 180 ? -3.457 1.083 -9.027 1.00 88.69 180 ASN A O 1
ATOM 1402 N N . LEU A 1 181 ? -3.588 -1.152 -8.833 1.00 91.31 181 LEU A N 1
ATOM 1403 C CA . LEU A 1 181 ? -2.147 -1.350 -8.683 1.00 91.31 181 LEU A CA 1
ATOM 1404 C C . LEU A 1 181 ? -1.460 -1.342 -10.045 1.00 91.31 181 LEU A C 1
ATOM 1406 O O . LEU A 1 181 ? -1.702 -2.202 -10.891 1.00 91.31 181 LEU A O 1
ATOM 1410 N N . ASP A 1 182 ? -0.541 -0.402 -10.215 1.00 92.25 182 ASP A N 1
ATOM 1411 C CA . ASP A 1 182 ? 0.381 -0.370 -11.341 1.00 92.25 182 ASP A CA 1
ATOM 1412 C C . ASP A 1 182 ? 1.790 -0.034 -10.820 1.00 92.25 182 ASP A C 1
ATOM 1414 O O . ASP A 1 182 ? 2.033 1.097 -10.390 1.00 92.25 182 ASP A O 1
ATOM 1418 N N . PRO A 1 183 ? 2.730 -1.000 -10.834 1.00 91.06 183 PRO A N 1
ATOM 1419 C CA . PRO A 1 183 ? 4.101 -0.779 -10.380 1.00 91.06 183 PRO A CA 1
ATOM 1420 C C . PRO A 1 18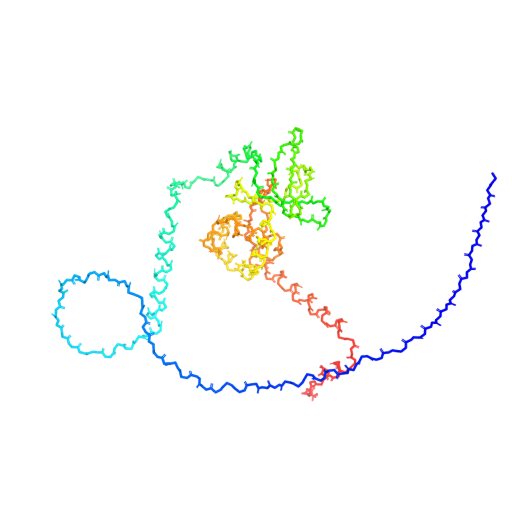3 ? 4.847 0.318 -11.147 1.00 91.06 183 PRO A C 1
ATOM 1422 O O . PRO A 1 183 ? 5.773 0.908 -10.596 1.00 91.06 183 PRO A O 1
ATOM 1425 N N . SER A 1 184 ? 4.451 0.627 -12.389 1.00 91.31 184 SER A N 1
ATOM 1426 C CA . SER A 1 184 ? 5.087 1.699 -13.169 1.00 91.31 184 SER A CA 1
ATOM 1427 C C . SER A 1 184 ? 4.853 3.085 -12.560 1.00 91.31 184 SER A C 1
ATOM 1429 O O . SER A 1 184 ? 5.659 3.993 -12.751 1.00 91.31 184 SER A O 1
ATOM 1431 N N . LEU A 1 185 ? 3.807 3.240 -11.739 1.00 93.56 185 LEU A N 1
ATOM 1432 C CA . LEU A 1 185 ? 3.524 4.476 -11.012 1.00 93.56 185 LEU A CA 1
ATOM 1433 C C . LEU A 1 185 ? 4.641 4.853 -10.030 1.00 93.56 185 LEU A C 1
ATOM 1435 O O . LEU A 1 185 ? 4.877 6.040 -9.796 1.00 93.56 185 LEU A O 1
ATOM 1439 N N . LEU A 1 186 ? 5.361 3.860 -9.494 1.00 94.62 186 LEU A N 1
ATOM 1440 C CA . LEU A 1 186 ? 6.501 4.101 -8.611 1.00 94.62 186 LEU A CA 1
ATOM 1441 C C . LEU A 1 186 ? 7.684 4.726 -9.345 1.00 94.62 186 LEU A C 1
ATOM 1443 O O . LEU A 1 186 ? 8.385 5.534 -8.747 1.00 94.62 186 LEU A O 1
ATOM 1447 N N . GLU A 1 187 ? 7.896 4.394 -10.620 1.00 94.12 187 GLU A N 1
ATOM 1448 C CA . GLU A 1 187 ? 8.977 4.979 -11.416 1.00 94.12 187 GLU A CA 1
ATOM 1449 C C . GLU A 1 187 ? 8.783 6.491 -11.566 1.00 94.12 187 GLU A C 1
ATOM 1451 O O . GLU A 1 187 ? 9.710 7.264 -11.326 1.00 94.12 187 GLU A O 1
ATOM 1456 N N . PHE A 1 188 ? 7.560 6.926 -11.888 1.00 92.31 188 PHE A N 1
ATOM 1457 C CA . PHE A 1 188 ? 7.239 8.348 -12.025 1.00 92.31 188 PHE A CA 1
ATOM 1458 C C . PHE A 1 188 ? 7.429 9.106 -10.710 1.00 92.31 188 PHE A C 1
ATOM 1460 O O . PHE A 1 188 ? 8.095 10.141 -10.689 1.00 92.31 188 PHE A O 1
ATOM 1467 N N . ALA A 1 189 ? 6.900 8.565 -9.608 1.00 94.50 189 ALA A N 1
ATOM 1468 C CA . ALA A 1 189 ? 7.064 9.174 -8.292 1.00 94.50 189 ALA A CA 1
ATOM 1469 C C . ALA A 1 189 ? 8.533 9.202 -7.846 1.00 94.50 189 ALA A C 1
ATOM 1471 O O . ALA A 1 189 ? 8.987 10.160 -7.221 1.00 94.50 189 ALA A O 1
ATOM 1472 N N . TRP A 1 190 ? 9.296 8.160 -8.178 1.00 96.31 190 TRP A N 1
ATOM 1473 C CA . TRP A 1 190 ? 10.718 8.088 -7.877 1.00 96.31 190 TRP A CA 1
ATOM 1474 C C . TRP A 1 190 ? 11.515 9.171 -8.605 1.00 96.31 190 TRP A C 1
ATOM 1476 O O . TRP A 1 190 ? 12.340 9.822 -7.969 1.00 96.31 190 TRP A O 1
ATOM 1486 N N . ILE A 1 191 ? 11.246 9.405 -9.894 1.00 93.75 191 ILE A N 1
ATOM 1487 C CA . ILE A 1 191 ? 11.894 10.474 -10.671 1.00 93.75 191 ILE A CA 1
ATOM 1488 C C . ILE A 1 191 ? 11.626 11.838 -10.023 1.00 93.75 191 ILE A C 1
ATOM 1490 O O . ILE A 1 191 ? 12.571 12.574 -9.742 1.00 93.75 191 ILE A O 1
ATOM 1494 N N . GLU A 1 192 ? 10.360 12.147 -9.725 1.00 93.31 192 GLU A N 1
ATOM 1495 C CA . GLU A 1 192 ? 9.967 13.428 -9.125 1.00 93.31 192 GLU A CA 1
ATOM 1496 C C . GLU A 1 192 ? 10.629 13.646 -7.752 1.00 93.31 192 GLU A C 1
ATOM 1498 O O . GLU A 1 192 ? 11.237 14.687 -7.496 1.00 93.31 192 GLU A O 1
ATOM 1503 N N . LEU A 1 193 ? 10.604 12.637 -6.877 1.00 93.94 193 LEU A N 1
ATOM 1504 C CA . LEU A 1 193 ? 11.195 12.738 -5.539 1.00 93.94 193 LEU A CA 1
ATOM 1505 C C . LEU A 1 193 ? 12.726 12.755 -5.549 1.00 93.94 193 LEU A C 1
ATOM 1507 O O . LEU A 1 193 ? 13.331 13.348 -4.651 1.00 93.94 193 LEU A O 1
ATOM 1511 N N . LEU A 1 194 ? 13.361 12.112 -6.533 1.00 92.69 194 LEU A N 1
ATOM 1512 C CA . LEU A 1 194 ? 14.814 12.122 -6.684 1.00 92.69 194 LEU A CA 1
ATOM 1513 C C . LEU A 1 194 ? 15.318 13.513 -7.085 1.00 92.69 194 LEU A C 1
ATOM 1515 O O . LEU A 1 194 ? 16.335 13.959 -6.554 1.00 92.69 194 LEU A O 1
ATOM 1519 N N . GLU A 1 195 ? 14.603 14.207 -7.975 1.00 90.62 195 GLU A N 1
ATOM 1520 C CA . GLU A 1 195 ? 14.922 15.586 -8.367 1.00 90.62 195 GLU A CA 1
ATOM 1521 C C . GLU A 1 195 ? 14.825 16.550 -7.179 1.00 90.62 195 GLU A C 1
ATOM 1523 O O . GLU A 1 195 ? 15.676 17.426 -7.003 1.00 90.62 195 GLU A O 1
ATOM 1528 N N . GLU A 1 196 ? 13.815 16.364 -6.330 1.00 86.94 196 GLU A N 1
ATOM 1529 C CA . GLU A 1 196 ? 13.590 17.209 -5.158 1.00 86.94 196 GLU A CA 1
ATOM 1530 C C . GLU A 1 196 ? 14.391 16.780 -3.913 1.00 86.94 196 GLU A C 1
ATOM 1532 O O . GLU A 1 196 ? 14.460 17.532 -2.936 1.00 86.94 196 GLU A O 1
ATOM 1537 N N . ASN A 1 197 ? 15.001 15.589 -3.941 1.00 83.62 197 ASN A N 1
ATOM 1538 C CA . ASN A 1 197 ? 15.675 14.925 -2.822 1.00 83.62 197 ASN A CA 1
ATOM 1539 C C . ASN A 1 197 ? 14.817 14.890 -1.541 1.00 83.62 197 ASN A C 1
ATOM 1541 O O . ASN A 1 197 ? 15.286 15.211 -0.442 1.00 83.62 197 ASN A O 1
ATOM 1545 N N . LYS A 1 198 ? 13.534 14.540 -1.695 1.00 91.19 198 LYS A N 1
ATOM 1546 C CA . LYS A 1 198 ? 12.548 14.507 -0.606 1.00 91.19 198 LYS A CA 1
ATOM 1547 C C . LYS A 1 198 ? 12.233 13.077 -0.183 1.00 91.19 198 LYS A C 1
ATOM 1549 O O . LYS A 1 198 ? 12.161 12.165 -1.003 1.00 91.19 198 LYS A O 1
ATOM 1554 N N . SER A 1 199 ? 12.019 12.896 1.117 1.00 92.19 199 SER A N 1
ATOM 1555 C CA . SER A 1 199 ? 11.339 11.717 1.641 1.00 92.19 199 SER A CA 1
ATOM 1556 C C . SER A 1 199 ? 9.827 11.878 1.508 1.00 92.19 199 SER A C 1
ATOM 1558 O O . SER A 1 199 ? 9.318 12.995 1.420 1.00 92.19 199 SER A O 1
ATOM 1560 N N . VAL A 1 200 ? 9.120 10.754 1.488 1.00 94.38 200 VAL A N 1
ATOM 1561 C CA . VAL A 1 200 ? 7.681 10.699 1.258 1.00 94.38 200 VAL A CA 1
ATOM 1562 C C . VAL A 1 200 ? 7.025 9.730 2.237 1.00 94.38 200 VAL A C 1
ATOM 1564 O O . VAL A 1 200 ? 7.563 8.666 2.561 1.00 94.38 200 VAL A O 1
ATOM 1567 N N . THR A 1 201 ? 5.861 10.112 2.740 1.00 94.62 201 THR A N 1
ATOM 1568 C CA . THR A 1 201 ? 4.951 9.220 3.467 1.00 94.62 201 THR A CA 1
ATOM 1569 C C . THR A 1 201 ? 3.990 8.527 2.502 1.00 94.62 201 THR A C 1
ATOM 1571 O O . THR A 1 201 ? 3.835 8.934 1.355 1.00 94.62 201 THR A O 1
ATOM 1574 N N . VAL A 1 202 ? 3.301 7.483 2.960 1.00 94.75 202 VAL A N 1
ATOM 1575 C CA . VAL A 1 202 ? 2.309 6.776 2.131 1.00 94.75 202 VAL A CA 1
ATOM 1576 C C . VAL A 1 202 ? 1.199 7.716 1.629 1.00 94.75 202 VAL A C 1
ATOM 1578 O O . VAL A 1 202 ? 0.808 7.640 0.468 1.00 94.75 202 VAL A O 1
ATOM 1581 N N . GLU A 1 203 ? 0.720 8.623 2.484 1.00 94.00 203 GLU A N 1
ATOM 1582 C CA . GLU A 1 203 ? -0.336 9.594 2.157 1.00 94.00 203 GLU A CA 1
ATOM 1583 C C . GLU A 1 203 ? 0.124 10.594 1.087 1.00 94.00 203 GLU A C 1
ATOM 1585 O O . GLU A 1 203 ? -0.593 10.864 0.125 1.00 94.00 203 GLU A O 1
ATOM 1590 N N . GLU A 1 204 ? 1.344 11.118 1.226 1.00 94.38 204 GLU A N 1
ATOM 1591 C CA . GLU A 1 204 ? 1.934 12.045 0.255 1.00 94.38 204 GLU A CA 1
ATOM 1592 C C . GLU A 1 204 ? 2.193 11.362 -1.092 1.00 94.38 204 GLU A C 1
ATOM 1594 O O . GLU A 1 204 ? 1.946 11.957 -2.141 1.00 94.38 204 GLU A O 1
ATOM 1599 N N . LEU A 1 205 ? 2.637 10.101 -1.076 1.00 95.00 205 LEU A N 1
ATOM 1600 C CA . LEU A 1 205 ? 2.824 9.321 -2.296 1.00 95.00 205 LEU A CA 1
ATOM 1601 C C . LEU A 1 205 ? 1.484 9.062 -2.998 1.00 95.00 205 LEU A C 1
ATOM 1603 O O . LEU A 1 205 ? 1.404 9.157 -4.221 1.00 95.00 205 LEU A O 1
ATOM 1607 N N . ALA A 1 206 ? 0.423 8.770 -2.241 1.00 95.31 206 ALA A N 1
ATOM 1608 C CA . ALA A 1 206 ? -0.914 8.586 -2.794 1.00 95.31 206 ALA A CA 1
ATOM 1609 C C . ALA A 1 206 ? -1.447 9.868 -3.452 1.00 95.31 206 ALA A C 1
ATOM 1611 O O . ALA A 1 206 ? -1.974 9.823 -4.565 1.00 95.31 206 ALA A O 1
ATOM 1612 N N . GLU A 1 207 ? -1.246 11.023 -2.812 1.00 94.31 207 GLU A N 1
ATOM 1613 C CA . GLU A 1 207 ? -1.578 12.324 -3.397 1.00 94.31 207 GLU A CA 1
ATOM 1614 C C . GLU A 1 207 ? -0.797 12.579 -4.698 1.00 94.31 207 GLU A C 1
ATOM 1616 O O . GLU A 1 207 ? -1.367 13.075 -5.666 1.00 94.31 207 GLU A O 1
ATOM 1621 N N . MET A 1 208 ? 0.481 12.197 -4.758 1.00 92.94 208 MET A N 1
ATOM 1622 C CA . MET A 1 208 ? 1.327 12.362 -5.945 1.00 92.94 208 MET A CA 1
ATOM 1623 C C . MET A 1 208 ? 0.891 11.459 -7.107 1.00 92.94 208 MET A C 1
ATOM 1625 O O . MET A 1 208 ? 0.677 11.937 -8.221 1.00 92.94 208 MET A O 1
ATOM 1629 N N . ILE A 1 209 ? 0.730 10.159 -6.847 1.00 94.25 209 ILE A N 1
ATOM 1630 C CA . ILE A 1 209 ? 0.448 9.150 -7.874 1.00 94.25 209 ILE A CA 1
ATOM 1631 C C . ILE A 1 209 ? -1.016 9.200 -8.325 1.00 94.25 209 ILE A C 1
ATOM 1633 O O . ILE A 1 209 ? -1.308 9.203 -9.522 1.00 94.25 209 ILE A O 1
ATOM 1637 N N . PHE A 1 210 ? -1.947 9.231 -7.371 1.00 93.75 210 PHE A N 1
ATOM 1638 C CA . PHE A 1 210 ? -3.381 9.120 -7.644 1.00 93.75 210 PHE A CA 1
ATOM 1639 C C . PHE A 1 210 ? -4.096 10.477 -7.642 1.00 93.75 210 PHE A C 1
ATOM 1641 O O . PHE A 1 210 ? -5.236 10.575 -8.098 1.00 93.75 210 PHE A O 1
ATOM 1648 N N . GLY A 1 211 ? -3.449 11.545 -7.164 1.00 93.62 211 GLY A N 1
ATOM 1649 C CA . GLY A 1 211 ? -4.080 12.861 -7.023 1.00 93.62 211 GLY A CA 1
ATOM 1650 C C . GLY A 1 211 ? -5.012 12.971 -5.814 1.00 93.62 211 GLY A C 1
ATOM 1651 O O . GLY A 1 211 ? -5.822 13.901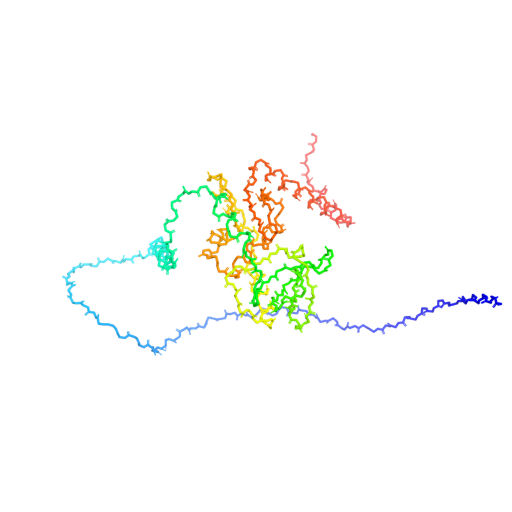 -5.764 1.00 93.62 211 GLY A O 1
ATOM 1652 N N . SER A 1 212 ? -4.963 12.003 -4.894 1.00 92.38 212 SER A N 1
ATOM 1653 C CA . SER A 1 212 ? -5.709 12.030 -3.637 1.00 92.38 212 SER A CA 1
ATOM 1654 C C . SER A 1 212 ? -5.095 11.119 -2.576 1.00 92.38 212 SER A C 1
ATOM 1656 O O . SER A 1 212 ? -4.819 9.956 -2.852 1.00 92.38 212 SER A O 1
ATOM 1658 N N . ALA A 1 213 ? -5.029 11.601 -1.339 1.00 93.12 213 ALA A N 1
ATOM 1659 C CA . ALA A 1 213 ? -4.768 10.810 -0.133 1.00 93.12 213 ALA A CA 1
ATOM 1660 C C . ALA A 1 213 ? -6.053 10.192 0.469 1.00 93.12 213 ALA A C 1
ATOM 1662 O O . ALA A 1 213 ? -6.239 10.147 1.686 1.00 93.12 213 ALA A O 1
ATOM 1663 N N . GLU A 1 214 ? -6.993 9.761 -0.379 1.00 93.56 214 GLU A N 1
ATOM 1664 C CA . GLU A 1 214 ? -8.188 9.033 0.063 1.00 93.56 214 GLU A CA 1
ATOM 1665 C C . GLU A 1 214 ? -7.790 7.627 0.591 1.00 93.56 214 GLU A C 1
ATOM 1667 O O . GLU A 1 214 ? -6.680 7.148 0.322 1.00 93.56 214 GLU A O 1
ATOM 1672 N N . PRO A 1 215 ? -8.635 6.959 1.407 1.00 93.38 215 PRO A N 1
ATOM 1673 C CA . PRO A 1 215 ? -8.275 5.694 2.054 1.00 93.38 215 PRO A CA 1
ATOM 1674 C C . PRO A 1 215 ? -7.829 4.584 1.100 1.00 93.38 215 PRO A C 1
ATOM 1676 O O . PRO A 1 215 ? -6.914 3.821 1.411 1.00 93.38 215 PRO A O 1
ATOM 1679 N N . LEU A 1 216 ? -8.488 4.486 -0.056 1.00 94.19 216 LEU A N 1
ATOM 1680 C CA . LEU A 1 216 ? -8.207 3.467 -1.059 1.00 94.19 216 LEU A CA 1
ATOM 1681 C C . LEU A 1 216 ? -6.836 3.706 -1.695 1.00 94.19 216 LEU A C 1
ATOM 1683 O O . LEU A 1 216 ? -6.014 2.801 -1.747 1.00 94.19 216 LEU A O 1
ATOM 1687 N N . GLU A 1 217 ? -6.576 4.935 -2.119 1.00 95.56 217 GLU A N 1
ATOM 1688 C CA . GLU A 1 217 ? -5.352 5.377 -2.781 1.00 95.56 217 GLU A CA 1
ATOM 1689 C C . GLU A 1 217 ? -4.155 5.307 -1.832 1.00 95.56 217 GLU A C 1
ATOM 1691 O O . GLU A 1 217 ? -3.083 4.845 -2.218 1.00 95.56 217 GLU A O 1
ATOM 1696 N N . SER A 1 218 ? -4.359 5.678 -0.565 1.00 94.94 218 SER A N 1
ATOM 1697 C CA . SER A 1 218 ? -3.357 5.518 0.493 1.00 94.94 218 SER A CA 1
ATOM 1698 C C . SER A 1 218 ? -3.018 4.046 0.713 1.00 94.94 218 SER A C 1
ATOM 1700 O O . SER A 1 218 ? -1.850 3.692 0.858 1.00 94.94 218 SER A O 1
ATOM 1702 N N . TYR A 1 219 ? -4.018 3.162 0.693 1.00 95.31 219 TYR A N 1
ATOM 1703 C CA . TYR A 1 219 ? -3.770 1.728 0.783 1.00 95.31 219 TYR A CA 1
ATOM 1704 C C . TYR A 1 219 ? -3.057 1.179 -0.463 1.00 95.31 219 TYR A C 1
ATOM 1706 O O . TYR A 1 219 ? -2.116 0.402 -0.325 1.00 95.31 219 TYR A O 1
ATOM 1714 N N . CYS A 1 220 ? -3.422 1.623 -1.670 1.00 95.31 220 CYS A N 1
ATOM 1715 C CA . CYS A 1 220 ? -2.707 1.266 -2.899 1.00 95.31 220 CYS A CA 1
ATOM 1716 C C . CYS A 1 220 ? -1.235 1.692 -2.846 1.00 95.31 220 CYS A C 1
ATOM 1718 O O . CYS A 1 220 ? -0.356 0.905 -3.187 1.00 95.31 220 CYS A O 1
ATOM 1720 N N . ALA A 1 221 ? -0.956 2.913 -2.385 1.00 95.69 221 ALA A N 1
ATOM 1721 C CA . ALA A 1 221 ? 0.407 3.404 -2.216 1.00 95.69 221 ALA A CA 1
ATOM 1722 C C . ALA A 1 221 ? 1.195 2.565 -1.193 1.00 95.69 221 ALA A C 1
ATOM 1724 O O . ALA A 1 221 ? 2.354 2.236 -1.443 1.00 95.69 221 ALA A O 1
ATOM 1725 N N . HIS A 1 222 ? 0.565 2.164 -0.079 1.00 94.88 222 HIS A N 1
ATOM 1726 C CA . HIS A 1 222 ? 1.167 1.241 0.894 1.00 94.88 222 HIS A CA 1
ATOM 1727 C C . HIS A 1 222 ? 1.519 -0.102 0.253 1.00 94.88 222 HIS A C 1
ATOM 1729 O O . HIS A 1 222 ? 2.646 -0.566 0.407 1.00 94.88 222 HIS A O 1
ATOM 1735 N N . LEU A 1 223 ? 0.594 -0.700 -0.506 1.00 94.56 223 LEU A N 1
ATOM 1736 C CA . LEU A 1 223 ? 0.834 -1.967 -1.199 1.00 94.56 223 LEU A CA 1
ATOM 1737 C C . LEU A 1 223 ? 2.020 -1.864 -2.162 1.00 94.56 223 LEU A C 1
ATOM 1739 O O . LEU A 1 223 ? 2.952 -2.660 -2.053 1.00 94.56 223 LEU A O 1
ATOM 1743 N N . LEU A 1 224 ? 2.035 -0.838 -3.019 1.00 95.38 224 LEU A N 1
ATOM 1744 C CA . LEU A 1 224 ? 3.129 -0.591 -3.961 1.00 95.38 224 LEU A CA 1
ATOM 1745 C C . LEU A 1 224 ? 4.480 -0.464 -3.243 1.00 95.38 224 LEU A C 1
ATOM 1747 O O . LEU A 1 224 ? 5.445 -1.108 -3.637 1.00 95.38 224 LEU A O 1
ATOM 1751 N N . LEU A 1 225 ? 4.550 0.313 -2.160 1.00 94.56 225 LEU A N 1
ATOM 1752 C CA . LEU A 1 225 ? 5.779 0.491 -1.379 1.00 94.56 225 LEU A CA 1
ATOM 1753 C C . LEU A 1 225 ? 6.193 -0.758 -0.593 1.00 94.56 225 LEU A C 1
ATOM 1755 O O . LEU A 1 225 ? 7.378 -0.951 -0.331 1.00 94.56 225 LEU A O 1
ATOM 1759 N N . SER A 1 226 ? 5.233 -1.583 -0.172 1.00 92.12 226 SER A N 1
ATOM 1760 C CA . SER A 1 226 ? 5.506 -2.818 0.569 1.00 92.12 226 SER A CA 1
ATOM 1761 C C . SER A 1 226 ? 6.098 -3.915 -0.318 1.00 92.12 226 SER A C 1
ATOM 1763 O O . SER A 1 226 ? 6.899 -4.719 0.159 1.00 92.12 226 SER A O 1
ATOM 1765 N N . GLU A 1 227 ? 5.723 -3.921 -1.599 1.00 91.81 227 GLU A N 1
ATOM 1766 C CA . GLU A 1 227 ? 6.229 -4.839 -2.621 1.00 91.81 227 GLU A CA 1
ATOM 1767 C C . GLU A 1 227 ? 7.449 -4.277 -3.365 1.00 91.81 227 GLU A C 1
ATOM 1769 O O . GLU A 1 227 ? 8.129 -5.010 -4.085 1.00 91.81 227 GLU A O 1
ATOM 1774 N N . ASP A 1 228 ? 7.746 -2.985 -3.204 1.00 94.88 228 ASP A N 1
ATOM 1775 C CA . ASP A 1 228 ? 8.845 -2.342 -3.907 1.00 94.88 228 ASP A CA 1
ATOM 1776 C C . ASP A 1 228 ? 10.215 -2.821 -3.416 1.00 94.88 228 ASP A C 1
ATOM 1778 O O . ASP A 1 228 ? 10.624 -2.657 -2.264 1.00 94.88 228 ASP A O 1
ATOM 1782 N N . GLU A 1 229 ? 10.982 -3.348 -4.363 1.00 92.75 229 GLU A N 1
ATOM 1783 C CA . GLU A 1 229 ? 12.381 -3.703 -4.170 1.00 92.75 229 GLU A CA 1
ATOM 1784 C C . GLU A 1 229 ? 13.322 -2.791 -4.967 1.00 92.75 229 GLU A C 1
ATOM 1786 O O . GLU A 1 229 ? 14.542 -2.903 -4.803 1.00 92.75 229 GLU A O 1
ATOM 1791 N N . ILE A 1 230 ? 12.801 -1.917 -5.838 1.00 95.00 230 ILE A N 1
ATOM 1792 C CA . ILE A 1 230 ? 13.574 -1.259 -6.897 1.00 95.00 230 ILE A CA 1
ATOM 1793 C C . ILE A 1 230 ? 13.811 0.215 -6.601 1.00 95.00 230 ILE A C 1
ATOM 1795 O O . ILE A 1 230 ? 14.963 0.636 -6.690 1.00 95.00 230 ILE A O 1
ATOM 1799 N N . TYR A 1 231 ? 12.781 0.981 -6.245 1.00 95.56 231 TYR A N 1
ATOM 1800 C CA . TYR A 1 231 ? 12.825 2.446 -6.317 1.00 95.56 231 TYR A CA 1
ATOM 1801 C C . TYR A 1 231 ? 13.014 3.134 -4.964 1.00 95.56 231 TYR A C 1
ATOM 1803 O O . TYR A 1 231 ? 13.739 4.121 -4.867 1.00 95.56 231 TYR A O 1
ATOM 1811 N N . PHE A 1 232 ? 12.423 2.609 -3.898 1.00 96.12 232 PHE A N 1
ATOM 1812 C CA . PHE A 1 232 ? 12.343 3.229 -2.583 1.00 96.12 232 PHE A CA 1
ATOM 1813 C C . PHE A 1 232 ? 13.034 2.396 -1.501 1.00 96.12 232 PHE A C 1
ATOM 1815 O O . PHE A 1 232 ? 13.302 1.194 -1.615 1.00 96.12 232 PHE A O 1
ATOM 1822 N N . THR A 1 233 ? 13.396 3.076 -0.419 1.00 94.75 233 THR A N 1
ATOM 1823 C CA . THR A 1 233 ? 13.919 2.473 0.813 1.00 94.75 233 THR A CA 1
ATOM 1824 C C . THR A 1 233 ? 13.231 3.110 2.002 1.00 94.75 233 THR A C 1
ATOM 1826 O O . THR A 1 233 ? 13.006 4.318 2.010 1.00 94.75 233 THR A O 1
ATOM 1829 N N . VAL A 1 234 ? 12.955 2.311 3.027 1.00 94.69 234 VAL A N 1
ATOM 1830 C CA . VAL A 1 234 ? 12.471 2.815 4.312 1.00 94.69 234 VAL A CA 1
ATOM 1831 C C . VAL A 1 234 ? 13.606 3.576 5.002 1.00 94.69 234 VAL A C 1
ATOM 1833 O O . VAL A 1 234 ? 14.639 2.988 5.319 1.00 94.69 234 VAL A O 1
ATOM 1836 N N . ILE A 1 235 ? 13.416 4.878 5.231 1.00 91.75 235 ILE A N 1
ATOM 1837 C CA . ILE A 1 235 ? 14.356 5.728 5.978 1.00 91.75 235 ILE A CA 1
ATOM 1838 C C . ILE A 1 235 ? 14.067 5.620 7.476 1.00 91.75 235 ILE A C 1
ATOM 1840 O O . ILE A 1 235 ? 14.967 5.382 8.278 1.00 91.75 235 ILE A O 1
ATOM 1844 N N . GLU A 1 236 ? 12.795 5.760 7.847 1.00 88.38 236 GLU A N 1
ATOM 1845 C CA . GLU A 1 236 ? 12.330 5.684 9.228 1.00 88.38 236 GLU A CA 1
ATOM 1846 C C . GLU A 1 236 ? 11.099 4.789 9.310 1.00 88.38 236 GLU A C 1
ATOM 1848 O O . GLU A 1 236 ? 10.209 4.854 8.464 1.00 88.38 236 GLU A O 1
ATOM 1853 N N . SER A 1 237 ? 11.031 3.964 10.353 1.00 85.69 237 SER A N 1
ATOM 1854 C CA . SER A 1 237 ? 9.832 3.196 10.685 1.00 85.69 237 SER A CA 1
ATOM 1855 C C . SER A 1 237 ? 9.522 3.346 12.171 1.00 85.69 237 SER A C 1
ATOM 1857 O O . SER A 1 237 ? 10.371 3.126 13.038 1.00 85.69 237 SER A O 1
ATOM 1859 N N . LYS A 1 238 ? 8.291 3.761 12.468 1.00 80.94 238 LYS A N 1
ATOM 1860 C CA . LYS A 1 238 ? 7.745 3.906 13.819 1.00 80.94 238 LYS A CA 1
ATOM 1861 C C . LYS A 1 238 ? 6.391 3.195 13.867 1.00 80.94 238 LYS A C 1
ATOM 1863 O O . LYS A 1 238 ? 5.354 3.768 13.549 1.00 80.94 238 LYS A O 1
ATOM 1868 N N . GLY A 1 239 ? 6.396 1.925 14.275 1.00 79.50 239 GLY A N 1
ATOM 1869 C CA . GLY A 1 239 ? 5.173 1.118 14.352 1.00 79.50 239 GLY A CA 1
ATOM 1870 C C . GLY A 1 239 ? 4.555 0.887 12.971 1.00 79.50 239 GLY A C 1
ATOM 1871 O O . GLY A 1 239 ? 5.221 0.349 12.095 1.00 79.50 239 GLY A O 1
ATOM 1872 N N . SER A 1 240 ? 3.297 1.296 12.789 1.00 76.06 240 SER A N 1
ATOM 1873 C CA . SER A 1 240 ? 2.559 1.204 11.517 1.00 76.06 240 SER A CA 1
ATOM 1874 C C . SER A 1 240 ? 2.823 2.371 10.557 1.00 76.06 240 SER A C 1
ATOM 1876 O O . SER A 1 240 ? 2.182 2.461 9.515 1.00 76.06 240 SER A O 1
ATOM 1878 N N . PHE A 1 241 ? 3.713 3.296 10.926 1.00 82.12 241 PHE A N 1
ATOM 1879 C CA . PHE A 1 241 ? 4.085 4.452 10.120 1.00 82.12 241 PHE A CA 1
ATOM 1880 C C . PHE A 1 241 ? 5.505 4.277 9.580 1.00 82.12 241 PHE A C 1
ATOM 1882 O O . PHE A 1 241 ? 6.442 4.051 10.351 1.00 82.12 241 PHE A O 1
ATOM 1889 N N . SER A 1 242 ? 5.661 4.403 8.263 1.00 89.69 242 SER A N 1
ATOM 1890 C CA . SER A 1 242 ? 6.950 4.308 7.576 1.00 89.69 242 SER A CA 1
ATOM 1891 C C . SER A 1 242 ? 7.152 5.508 6.657 1.00 89.69 242 SER A C 1
ATOM 1893 O O . SER A 1 242 ? 6.228 5.934 5.964 1.00 89.69 242 SER A O 1
ATOM 1895 N N . VAL A 1 243 ? 8.371 6.042 6.663 1.00 93.06 243 VAL A N 1
ATOM 1896 C CA . VAL A 1 243 ? 8.825 7.122 5.785 1.00 93.06 243 VAL A CA 1
ATOM 1897 C C . VAL A 1 243 ? 9.795 6.535 4.774 1.00 93.06 243 VAL A C 1
ATOM 1899 O O . VAL A 1 243 ? 10.755 5.852 5.145 1.00 93.06 243 VAL A O 1
ATOM 1902 N N . TYR A 1 244 ? 9.560 6.826 3.502 1.00 95.38 244 TYR A N 1
ATOM 1903 C CA . TYR A 1 244 ? 10.304 6.272 2.382 1.00 95.38 244 TYR A CA 1
ATOM 1904 C C . TYR A 1 244 ? 11.156 7.349 1.719 1.00 95.38 244 TYR A C 1
ATOM 1906 O O . TYR A 1 244 ? 10.823 8.531 1.738 1.00 95.38 244 TYR A O 1
ATOM 1914 N N . GLY A 1 245 ? 12.277 6.940 1.136 1.00 95.19 245 GLY A N 1
ATOM 1915 C CA . GLY A 1 245 ? 13.144 7.806 0.344 1.00 95.19 245 GLY A CA 1
ATOM 1916 C C . GLY A 1 245 ? 13.483 7.181 -1.001 1.00 95.19 245 GLY A C 1
ATOM 1917 O O . GLY A 1 245 ? 13.628 5.952 -1.062 1.00 95.19 245 GLY A O 1
ATOM 1918 N N . PRO A 1 246 ? 13.637 7.995 -2.060 1.00 96.56 246 PRO A N 1
ATOM 1919 C CA . PRO A 1 246 ? 14.047 7.505 -3.365 1.00 96.56 246 PRO A CA 1
ATOM 1920 C C . PRO A 1 246 ? 15.481 6.966 -3.303 1.00 96.56 246 PRO A C 1
ATOM 1922 O O . PRO A 1 246 ? 16.377 7.562 -2.699 1.00 96.56 246 PRO A O 1
ATOM 1925 N N . ARG A 1 247 ? 15.724 5.821 -3.943 1.00 95.81 247 ARG A N 1
ATOM 1926 C CA . ARG A 1 247 ? 17.074 5.276 -4.125 1.00 95.81 247 ARG A CA 1
ATOM 1927 C C . ARG A 1 247 ? 17.856 6.130 -5.118 1.00 95.81 247 ARG A C 1
ATOM 1929 O O . ARG A 1 247 ? 17.276 6.621 -6.079 1.00 95.81 247 ARG A O 1
ATOM 1936 N N . PRO A 1 248 ? 19.181 6.259 -4.967 1.00 95.38 248 PRO A N 1
ATOM 1937 C CA . PRO A 1 248 ? 20.009 6.875 -5.996 1.00 95.38 248 PRO A CA 1
ATOM 1938 C C . PRO A 1 248 ? 19.890 6.132 -7.334 1.00 95.38 248 PRO A C 1
ATOM 1940 O O . PRO A 1 248 ? 19.880 4.901 -7.346 1.00 95.38 248 PRO A O 1
ATOM 1943 N N . ALA A 1 249 ? 19.906 6.862 -8.454 1.00 95.19 249 ALA A N 1
ATOM 1944 C CA . ALA A 1 249 ? 19.773 6.295 -9.804 1.00 95.19 249 ALA A CA 1
ATOM 1945 C C . ALA A 1 249 ? 20.742 5.138 -10.091 1.00 95.19 249 ALA A C 1
ATOM 1947 O O . ALA A 1 249 ? 20.347 4.130 -10.667 1.00 95.19 249 ALA A O 1
ATOM 1948 N N . MET A 1 250 ? 21.983 5.235 -9.603 1.00 95.38 250 MET A N 1
ATOM 1949 C CA . MET A 1 250 ? 22.967 4.153 -9.724 1.00 95.38 250 MET A CA 1
ATOM 1950 C C . MET A 1 250 ? 22.493 2.844 -9.076 1.00 95.38 250 MET A C 1
ATOM 1952 O O . MET A 1 250 ? 22.646 1.783 -9.669 1.00 95.38 250 MET A O 1
ATOM 1956 N N . GLN A 1 251 ? 21.882 2.906 -7.887 1.00 96.06 251 GLN A N 1
ATOM 1957 C CA . GLN A 1 251 ? 21.389 1.707 -7.197 1.00 96.06 251 GLN A CA 1
ATOM 1958 C C . GLN A 1 251 ? 20.161 1.109 -7.888 1.00 96.06 251 GLN A C 1
ATOM 1960 O O . GLN A 1 251 ? 19.984 -0.109 -7.884 1.00 96.06 251 GLN A O 1
ATOM 1965 N N . VAL A 1 252 ? 19.298 1.958 -8.452 1.00 96.25 252 VAL A N 1
ATOM 1966 C CA . VAL A 1 252 ? 18.108 1.520 -9.193 1.00 96.25 252 VAL A CA 1
ATOM 1967 C C . VAL A 1 252 ? 18.517 0.785 -10.464 1.00 96.25 252 VAL A C 1
ATOM 1969 O O . VAL A 1 252 ? 18.068 -0.337 -10.689 1.00 96.25 252 VAL A O 1
ATOM 1972 N N . GLU A 1 253 ? 19.440 1.357 -11.239 1.00 96.12 253 GLU A N 1
ATOM 1973 C CA . GLU A 1 253 ? 19.976 0.736 -12.453 1.00 96.12 253 GLU A CA 1
ATOM 1974 C C . GLU A 1 253 ? 20.609 -0.632 -12.151 1.00 96.12 253 GLU A C 1
ATOM 1976 O O . GLU A 1 253 ? 20.307 -1.625 -12.810 1.00 96.12 253 GLU A O 1
ATOM 1981 N N . GLU A 1 254 ? 21.423 -0.729 -11.096 1.00 96.81 254 GLU A N 1
ATOM 1982 C CA . GLU A 1 254 ? 22.007 -2.002 -10.658 1.00 96.81 254 GLU A CA 1
ATOM 1983 C C . GLU A 1 254 ? 20.938 -3.052 -10.312 1.00 96.81 254 GLU A C 1
ATOM 1985 O O . GLU A 1 254 ? 21.057 -4.219 -10.702 1.00 96.81 254 GLU A O 1
ATOM 1990 N N . LYS A 1 255 ? 19.869 -2.652 -9.610 1.00 95.69 255 LYS A N 1
ATOM 1991 C CA . LYS A 1 255 ? 18.747 -3.535 -9.254 1.00 95.69 255 LYS A CA 1
ATOM 1992 C C . LYS A 1 255 ? 17.975 -4.006 -10.483 1.00 95.69 255 LYS A C 1
ATOM 1994 O O . LYS A 1 255 ? 17.674 -5.198 -10.583 1.00 95.69 255 LYS A O 1
ATOM 1999 N N . ILE A 1 256 ? 17.709 -3.110 -11.432 1.00 94.88 256 ILE A N 1
ATOM 2000 C CA . ILE A 1 256 ? 17.055 -3.438 -12.704 1.00 94.88 256 ILE A CA 1
ATOM 2001 C C . ILE A 1 256 ? 17.919 -4.421 -13.498 1.00 94.88 256 ILE A C 1
ATOM 2003 O O . ILE A 1 256 ? 17.437 -5.480 -13.901 1.00 94.88 256 ILE A O 1
ATOM 2007 N N . GLN A 1 257 ? 19.216 -4.145 -13.649 1.00 95.81 257 GLN A N 1
ATOM 2008 C CA . GLN A 1 257 ? 20.142 -5.041 -14.344 1.00 95.81 257 GLN A CA 1
ATOM 2009 C C . GLN A 1 257 ? 20.221 -6.419 -13.688 1.00 95.81 257 GLN A C 1
ATOM 2011 O O . GLN A 1 257 ? 20.246 -7.437 -14.381 1.00 95.81 257 GLN A O 1
ATOM 2016 N N . HIS A 1 258 ? 20.261 -6.476 -12.356 1.00 95.19 258 HIS A N 1
ATOM 2017 C CA . HIS A 1 258 ? 20.244 -7.741 -11.630 1.00 95.19 258 HIS A CA 1
ATOM 2018 C C . HIS A 1 258 ? 18.944 -8.516 -11.883 1.00 95.19 258 HIS A C 1
ATOM 2020 O O . HIS A 1 258 ? 18.979 -9.725 -12.123 1.00 95.19 258 HIS A O 1
ATOM 2026 N N . ARG A 1 259 ? 17.794 -7.830 -11.884 1.00 93.62 259 ARG A N 1
ATOM 2027 C CA . ARG A 1 259 ? 16.496 -8.446 -12.174 1.00 93.62 259 ARG A CA 1
ATOM 2028 C C . ARG A 1 259 ? 16.433 -8.996 -13.598 1.00 93.62 259 ARG A C 1
ATOM 2030 O O . ARG A 1 259 ? 16.013 -10.137 -13.765 1.00 93.62 259 ARG A O 1
ATOM 2037 N N . ILE A 1 260 ? 16.894 -8.232 -14.590 1.00 94.62 260 ILE A N 1
ATOM 2038 C CA . ILE A 1 260 ? 16.972 -8.669 -15.992 1.00 94.62 260 ILE A CA 1
ATOM 2039 C C . ILE A 1 260 ? 17.834 -9.931 -16.099 1.00 94.62 260 ILE A C 1
ATOM 2041 O O . ILE A 1 260 ? 17.346 -10.957 -16.564 1.00 94.62 260 ILE A O 1
ATOM 2045 N N . LYS A 1 261 ? 19.062 -9.909 -15.563 1.00 95.12 261 LYS A N 1
ATOM 2046 C CA . LYS A 1 261 ? 19.972 -11.070 -15.572 1.00 95.12 261 LYS A CA 1
ATOM 2047 C C . LYS A 1 261 ? 19.361 -12.304 -14.905 1.00 95.12 261 LYS A C 1
ATOM 2049 O O . LYS A 1 261 ? 19.509 -13.416 -15.403 1.00 95.12 261 LYS A O 1
ATOM 2054 N N . SER A 1 262 ? 18.662 -12.124 -13.782 1.00 93.31 262 SER A N 1
ATOM 2055 C CA . SER A 1 262 ? 17.991 -13.226 -13.085 1.00 93.31 262 SER A CA 1
ATOM 2056 C C . SER A 1 262 ? 16.850 -13.828 -13.909 1.00 93.31 262 SER A C 1
ATOM 2058 O O . SER A 1 262 ? 16.666 -15.044 -13.885 1.00 93.31 262 SER A O 1
ATOM 2060 N N . LEU A 1 263 ? 16.079 -12.999 -14.617 1.00 93.19 263 LEU A N 1
ATOM 2061 C CA . LEU A 1 263 ? 14.998 -13.461 -15.489 1.00 93.19 263 LEU A CA 1
ATOM 2062 C C . LEU A 1 263 ? 15.544 -14.158 -16.739 1.00 93.19 263 LEU A C 1
ATOM 2064 O O . LEU A 1 263 ? 15.006 -15.188 -17.139 1.00 93.19 263 LEU A O 1
ATOM 2068 N N . GLU A 1 264 ? 16.630 -13.645 -17.318 1.00 93.25 264 GLU A N 1
ATOM 2069 C CA . GLU A 1 264 ? 17.335 -14.283 -18.434 1.00 93.25 264 GLU A CA 1
ATOM 2070 C C . GLU A 1 264 ? 17.860 -15.669 -18.043 1.00 93.25 264 GLU A C 1
ATOM 2072 O O . GLU A 1 264 ? 17.612 -16.637 -18.759 1.00 93.25 264 GLU A O 1
ATOM 2077 N N . ALA A 1 265 ? 18.517 -15.798 -16.884 1.00 91.06 265 ALA A N 1
ATOM 2078 C CA . ALA A 1 265 ? 18.993 -17.089 -16.385 1.00 91.06 265 ALA A CA 1
ATOM 2079 C C . ALA A 1 265 ? 17.841 -18.090 -16.184 1.00 91.06 265 ALA A C 1
ATOM 2081 O O . ALA A 1 265 ? 17.921 -19.225 -16.651 1.00 91.06 265 ALA A O 1
ATOM 2082 N N . TYR A 1 266 ? 16.732 -17.651 -15.576 1.00 91.62 266 TYR A N 1
ATOM 2083 C CA . TYR A 1 266 ? 15.538 -18.484 -15.409 1.00 91.62 266 TYR A CA 1
ATOM 2084 C C . TYR A 1 266 ? 14.944 -18.935 -16.754 1.00 91.62 266 TYR A C 1
ATOM 2086 O O . TYR A 1 266 ? 14.562 -20.096 -16.907 1.00 91.62 266 TYR A O 1
ATOM 2094 N N . ALA A 1 267 ? 14.884 -18.041 -17.746 1.00 88.56 267 ALA A N 1
ATOM 2095 C CA . ALA A 1 267 ? 14.394 -18.374 -19.081 1.00 88.56 267 ALA A CA 1
ATOM 2096 C C . ALA A 1 267 ? 15.297 -19.400 -19.786 1.00 88.56 267 ALA A C 1
ATOM 2098 O O . ALA A 1 267 ? 14.794 -20.325 -20.421 1.00 88.56 267 ALA A O 1
ATOM 2099 N N . VAL A 1 268 ? 16.621 -19.275 -19.642 1.00 82.50 268 VAL A N 1
ATOM 2100 C CA . VAL A 1 268 ? 17.590 -20.237 -20.187 1.00 82.50 268 VAL A CA 1
ATOM 2101 C C . VAL A 1 268 ? 17.436 -21.615 -19.533 1.00 82.50 268 VAL A C 1
ATOM 2103 O O . VAL A 1 268 ? 17.431 -22.616 -20.248 1.00 82.50 268 VAL A O 1
ATOM 2106 N N . ASP A 1 269 ? 17.238 -21.682 -18.214 1.00 80.62 269 ASP A N 1
ATOM 2107 C CA . ASP A 1 269 ? 17.045 -22.944 -17.482 1.00 80.62 269 ASP A CA 1
ATOM 2108 C C . ASP A 1 269 ? 15.702 -23.627 -17.801 1.00 80.62 269 ASP A C 1
ATOM 2110 O O . ASP A 1 269 ? 15.609 -24.860 -17.811 1.00 80.62 269 ASP A O 1
ATOM 2114 N N . ALA A 1 270 ? 14.660 -22.843 -18.098 1.00 78.81 270 ALA A N 1
ATOM 2115 C CA . ALA A 1 270 ? 13.361 -23.350 -18.542 1.00 78.81 270 ALA A CA 1
ATOM 2116 C C . ALA A 1 270 ? 13.400 -23.916 -19.979 1.00 78.81 270 ALA A C 1
ATOM 2118 O O . ALA A 1 270 ? 12.597 -24.786 -20.333 1.00 78.81 270 ALA A O 1
ATOM 2119 N N . CYS A 1 271 ? 14.345 -23.468 -20.810 1.00 66.75 271 CYS A N 1
ATOM 2120 C CA . CYS A 1 271 ? 14.552 -23.952 -22.174 1.00 66.75 271 CYS A CA 1
ATOM 2121 C C . CYS A 1 271 ? 15.269 -25.317 -22.194 1.00 66.75 271 CYS A C 1
ATOM 2123 O O . CYS A 1 271 ? 16.456 -25.417 -22.498 1.00 66.75 271 CYS A O 1
ATOM 2125 N N . GLN A 1 272 ? 14.534 -26.398 -21.911 1.00 62.59 272 GLN A N 1
ATOM 2126 C CA . GLN A 1 272 ? 15.057 -27.778 -21.924 1.00 62.59 272 GLN A CA 1
ATOM 2127 C C . GLN A 1 272 ? 14.780 -28.571 -23.216 1.00 62.59 272 GLN A C 1
ATOM 2129 O O . GLN A 1 272 ? 15.228 -29.708 -23.333 1.00 62.59 272 GLN A O 1
ATOM 2134 N N . ASN A 1 273 ? 14.079 -28.008 -24.205 1.00 59.34 273 ASN A N 1
ATOM 2135 C CA . ASN A 1 273 ? 13.827 -28.710 -25.469 1.00 59.34 273 ASN A CA 1
ATOM 2136 C C . ASN A 1 273 ? 14.971 -28.463 -26.469 1.00 59.34 273 ASN A C 1
ATOM 2138 O O . ASN A 1 273 ? 15.209 -27.322 -26.875 1.00 59.34 273 ASN A O 1
ATOM 2142 N N . ASP A 1 274 ? 15.635 -29.539 -26.908 1.00 58.31 274 ASP A N 1
ATOM 2143 C CA . ASP A 1 274 ? 16.750 -29.527 -27.876 1.00 58.31 274 ASP A CA 1
ATOM 2144 C C . ASP A 1 274 ? 16.413 -28.796 -29.195 1.00 58.31 274 ASP A C 1
ATOM 2146 O O . ASP A 1 274 ? 17.295 -28.239 -29.857 1.00 58.31 274 ASP A O 1
ATOM 2150 N N . ASP A 1 275 ? 15.125 -28.711 -29.537 1.00 59.66 275 ASP A N 1
ATOM 2151 C CA . ASP A 1 275 ? 14.623 -28.012 -30.722 1.00 59.66 275 ASP A CA 1
ATOM 2152 C C . ASP A 1 275 ? 14.802 -26.480 -30.652 1.00 59.66 275 ASP A C 1
ATOM 2154 O O . ASP A 1 275 ? 15.014 -25.844 -31.686 1.00 59.66 275 ASP A O 1
ATOM 2158 N N . GLN A 1 276 ? 14.806 -25.869 -29.455 1.00 55.16 276 GLN A N 1
ATOM 2159 C CA . GLN A 1 276 ? 15.059 -24.425 -29.302 1.00 55.16 276 GLN A CA 1
ATOM 2160 C C . GLN A 1 276 ? 16.553 -24.073 -29.311 1.00 55.16 276 GLN A C 1
ATOM 2162 O O . GLN A 1 276 ? 16.935 -23.038 -29.861 1.00 55.16 276 GLN A O 1
ATOM 2167 N N . LYS A 1 277 ? 17.425 -24.965 -28.815 1.00 54.44 277 LYS A N 1
ATOM 2168 C CA . LYS A 1 277 ? 18.888 -24.818 -28.960 1.00 54.44 277 LYS A CA 1
ATOM 2169 C C . LYS A 1 277 ? 19.318 -24.826 -30.427 1.00 54.44 277 LYS A C 1
ATOM 2171 O O . LYS A 1 277 ? 20.214 -24.074 -30.805 1.00 54.44 277 LYS A O 1
ATOM 2176 N N . LYS A 1 278 ? 18.652 -25.623 -31.270 1.00 56.69 278 LYS A N 1
ATOM 2177 C CA . LYS A 1 278 ? 18.898 -25.660 -32.720 1.00 56.69 278 LYS A CA 1
ATOM 2178 C C . LYS A 1 278 ? 18.487 -24.370 -33.441 1.00 56.69 278 LYS A C 1
ATOM 2180 O O . LYS A 1 278 ? 19.137 -24.007 -34.414 1.00 56.69 278 LYS A O 1
ATOM 2185 N N . ALA A 1 279 ? 17.455 -23.672 -32.961 1.00 57.66 279 ALA A N 1
ATOM 2186 C CA . ALA A 1 279 ? 17.027 -22.386 -33.518 1.00 57.66 279 ALA A CA 1
ATOM 2187 C C . ALA A 1 279 ? 17.940 -21.219 -33.086 1.00 57.66 279 ALA A C 1
ATOM 2189 O O . ALA A 1 279 ? 18.214 -20.336 -33.893 1.00 57.66 279 ALA A O 1
ATOM 2190 N N . ALA A 1 280 ? 18.466 -21.242 -31.855 1.00 50.88 280 ALA A N 1
ATOM 2191 C CA . ALA A 1 280 ? 19.425 -20.244 -31.364 1.00 50.88 280 ALA A CA 1
ATOM 2192 C C . ALA A 1 280 ? 20.858 -20.449 -31.904 1.00 50.88 280 ALA A C 1
ATOM 2194 O O . ALA A 1 280 ? 21.609 -19.489 -32.051 1.00 50.88 280 ALA A O 1
ATOM 2195 N N . GLY A 1 281 ? 21.238 -21.689 -32.236 1.00 53.88 281 GLY A N 1
ATOM 2196 C CA . GLY A 1 281 ? 22.550 -22.031 -32.801 1.00 53.88 281 GLY A CA 1
ATOM 2197 C C . GLY A 1 281 ? 22.696 -21.802 -34.310 1.00 53.88 281 GLY A C 1
ATOM 2198 O O . GLY A 1 281 ? 23.749 -22.108 -34.862 1.00 53.88 281 GLY A O 1
ATOM 2199 N N . MET A 1 282 ? 21.666 -21.287 -34.988 1.00 46.81 282 MET A N 1
ATOM 2200 C CA . MET A 1 282 ? 21.662 -21.086 -36.439 1.00 46.81 282 MET A CA 1
ATOM 2201 C C . MET A 1 282 ? 21.626 -19.593 -36.785 1.00 46.81 282 MET A C 1
ATOM 2203 O O . MET A 1 282 ? 20.767 -19.131 -37.527 1.00 46.81 282 MET A O 1
ATOM 2207 N N . VAL A 1 283 ? 22.582 -18.829 -36.245 1.00 50.25 283 VAL A N 1
ATOM 2208 C CA . VAL A 1 283 ? 23.024 -17.585 -36.891 1.00 50.25 283 VAL A CA 1
ATOM 2209 C C . VAL A 1 283 ? 23.965 -18.008 -38.025 1.00 50.25 283 VAL A C 1
ATOM 2211 O O . VAL A 1 283 ? 25.041 -18.541 -37.744 1.00 50.25 283 VAL A O 1
ATOM 2214 N N . PRO A 1 284 ? 23.582 -17.854 -39.304 1.00 45.75 284 PRO A N 1
ATOM 2215 C CA . PRO A 1 284 ? 24.448 -18.234 -40.403 1.00 45.75 284 PRO A CA 1
ATOM 2216 C C . PRO A 1 284 ? 25.576 -17.206 -40.543 1.00 45.75 284 PRO A C 1
ATOM 2218 O O . PRO A 1 284 ? 25.326 -16.034 -40.805 1.00 45.75 284 PRO A O 1
ATOM 2221 N N . GLY A 1 285 ? 26.812 -17.688 -40.423 1.00 45.66 285 GLY A N 1
ATOM 2222 C CA . GLY A 1 285 ? 27.947 -17.178 -41.188 1.00 45.66 285 GLY A CA 1
ATOM 2223 C C . GLY A 1 285 ? 28.612 -15.901 -40.680 1.00 45.66 285 GLY A C 1
ATOM 2224 O O . GLY A 1 285 ? 28.412 -14.829 -41.237 1.00 45.66 285 GLY A O 1
ATOM 2225 N N . TYR A 1 286 ? 29.545 -16.061 -39.744 1.00 43.72 286 TYR A N 1
ATOM 2226 C CA . TYR A 1 286 ? 30.864 -15.456 -39.933 1.00 43.72 286 TYR A CA 1
ATOM 2227 C C . TYR A 1 286 ? 31.863 -16.606 -40.071 1.00 43.72 286 TYR A C 1
ATOM 2229 O O . TYR A 1 286 ? 32.333 -17.164 -39.081 1.00 43.72 286 TYR A O 1
ATOM 2237 N N . GLU A 1 287 ? 32.081 -17.025 -41.320 1.00 44.91 287 GLU A N 1
ATOM 2238 C CA . GLU A 1 287 ? 33.251 -17.818 -41.693 1.00 44.91 287 GLU A CA 1
ATOM 2239 C C . GLU A 1 287 ? 34.503 -16.931 -41.681 1.00 44.91 287 GLU A C 1
ATOM 2241 O O . GLU A 1 287 ? 34.435 -15.723 -41.915 1.00 44.91 287 GLU A O 1
ATOM 2246 N N . VAL A 1 288 ? 35.597 -17.616 -41.349 1.00 37.78 288 VAL A N 1
ATOM 2247 C CA . VAL A 1 288 ? 37.018 -17.249 -41.248 1.00 37.78 288 VAL A CA 1
ATOM 2248 C C . VAL A 1 288 ? 37.512 -16.249 -42.292 1.00 37.78 288 VAL A C 1
ATOM 2250 O O . VAL A 1 288 ? 37.224 -16.450 -43.492 1.00 37.78 288 VAL A O 1
#

Sequence (288 aa):
MTTVVRAMNTCSIFRSASSPPLAAFTCRLSQFGPLRCRSSSNLGFRSPIDRNCLLGHGGVRSYSVQSLVETVMEELHALRKRKGIRASVKMGLKSSGELIEDKLDKQALQKGFLLEFKKDSERVLLAVAQRPDGKKNWMVSDQNGVTTSIKPQQITFIVPGVEDFDHTEISDFIQKAQNNLDPSLLEFAWIELLEENKSVTVEELAEMIFGSAEPLESYCAHLLLSEDEIYFTVIESKGSFSVYGPRPAMQVEEKIQHRIKSLEAYAVDACQNDDQKKAAGMVPGYEV

Radius of gyration: 30.32 Å; chains: 1; bounding box: 70×97×70 Å

InterPro domains:
  IPR056403 Ribonuclease II-like, barrel domain [PF23163] (109-170)
  IPR057324 Ribonuclease II, winged helix domain [PF25255] (172-251)

Secondary structure (DSSP, 8-state):
------------------PPP--------------------------PPPP-------------HHHHHHHHHHHHHHHHHHHT-S---------HHHHHHHHHTT----TT-EEEEESSSS-EEEEEEEEEETTTEEEEE-TT--EEEE-GGGEEEE-TT-SS--GGGHHHHHHHHHHT--THHHHHHHHHHHHHT--EEHHHHHHHHHS---HHHHHHHHHHHHH-SSSEEEEEEETTEEEEEEPPHHHHHHHHHHHHHHHHHHHHHH---HHHHHHHT-------

Foldseek 3Di:
DDDDDDDDDDDDDDDDDDDDDDDDPPPDPDDDDDDDDDDDDDDDDDDDDDDDDDDDDDDPPPPDVVVVVVVVVVVVVVVLVVVPPDDPPVPDDDPPVPVVVVCQVPPDPAFFWWFWFDPDPPDIFIWTWHAADPDAWTWTQALVRDTDIGGLLRTQATQPPTHHDDSVCRVVLVVLLVVPADLVLLVVVLVVCVVVQDKDWLQRSLCVSVVGSHRSSSVSSVVSVVPDPAFWDFPDDDRNTTIIGGDPPVRNVVVVVVVVVVVVVVVVVVPPDPVVVVVVPPPDDPDD

pLDDT: mean 71.45, std 24.42, range [28.41, 96.81]